Protein AF-A0A402D2M4-F1 (afdb_monomer_lite)

Secondary structure (DSSP, 8-state):
---------S---EETT---TT-BPTT-EEEEPTTEEEEEEETTEEEEEE-SEEEESSTTT-HHHHHHHTPPTTPPPSS---EEEEEEETT------------EEEETTEEEEEETTTEEEEES-HHHHHHHHHHHHHHHHHHHHHHHHHH-SS--HHHHHHHHHHHHHHHHHHSSSS--GGG-SS-HHHHHHHHHHHHHHHHHHHHHTT--EEEEEPPP------PPPTTT--SSS-EEEEEEEEEEE-SS-EEEEEEEEEEEHHHHHHHHHHHHHHHHHHSSSSHHHHHHHHHHHHHHHHHHHHHHHSPPBPPPP----TT-PPPPPP-

Organism: NCBI:txid2219043

pLDDT: mean 70.96, std 23.2, range [27.59, 98.44]

Radius of gyration: 26.22 Å; chains: 1; bounding box: 72×63×73 Å

Structure (mmCIF, N/CA/C/O backbone):
data_AF-A0A402D2M4-F1
#
_entry.id   AF-A0A402D2M4-F1
#
loop_
_atom_site.group_PDB
_atom_site.id
_atom_site.type_symbol
_atom_site.label_atom_id
_atom_site.label_alt_id
_atom_site.label_comp_id
_atom_site.label_asym_id
_atom_site.label_entity_id
_atom_site.label_seq_id
_atom_site.pdbx_PDB_ins_code
_atom_site.Cartn_x
_atom_site.Cartn_y
_atom_site.Cartn_z
_atom_site.occupancy
_atom_site.B_iso_or_equiv
_atom_site.auth_seq_id
_atom_site.auth_comp_id
_atom_site.auth_asym_id
_atom_site.auth_atom_id
_atom_site.pdbx_PDB_model_num
ATOM 1 N N . MET A 1 1 ? 39.066 0.167 19.615 1.00 36.62 1 MET A N 1
ATOM 2 C CA . MET A 1 1 ? 37.610 0.417 19.659 1.00 36.62 1 MET A CA 1
ATOM 3 C C . MET A 1 1 ? 37.021 -0.067 18.344 1.00 36.62 1 MET A C 1
ATOM 5 O O . MET A 1 1 ? 37.101 0.646 17.355 1.00 36.62 1 MET A O 1
ATOM 9 N N . LEU A 1 2 ? 36.561 -1.318 18.304 1.00 27.59 2 LEU A N 1
ATOM 10 C CA . LEU A 1 2 ? 35.904 -1.920 17.140 1.00 27.59 2 LEU A CA 1
ATOM 11 C C . LEU A 1 2 ? 34.394 -1.887 17.391 1.00 27.59 2 LEU A C 1
ATOM 13 O O . LEU A 1 2 ? 33.952 -2.234 18.482 1.00 27.59 2 LEU A O 1
ATOM 17 N N . GLN A 1 3 ? 33.644 -1.391 16.409 1.00 28.95 3 GLN A N 1
ATOM 18 C CA . GLN A 1 3 ? 32.194 -1.214 16.463 1.00 28.95 3 GLN A CA 1
ATOM 19 C C . GLN A 1 3 ? 31.467 -2.566 16.479 1.00 28.95 3 GLN A C 1
ATOM 21 O O . GLN A 1 3 ? 31.689 -3.406 15.608 1.00 28.95 3 GLN A O 1
ATOM 26 N N . GLU A 1 4 ? 30.560 -2.738 17.443 1.00 29.12 4 GLU A N 1
ATOM 27 C CA . GLU A 1 4 ? 29.535 -3.782 17.442 1.00 29.12 4 GLU A CA 1
ATOM 28 C C . GLU A 1 4 ? 28.526 -3.518 16.317 1.00 29.12 4 GLU A C 1
ATOM 30 O O . GLU A 1 4 ? 27.750 -2.562 16.352 1.00 29.12 4 GLU A O 1
ATOM 35 N N . ASN A 1 5 ? 28.529 -4.391 15.309 1.00 33.53 5 ASN A N 1
ATOM 36 C CA . ASN A 1 5 ? 27.438 -4.503 14.348 1.00 33.53 5 ASN A CA 1
ATOM 37 C C . ASN A 1 5 ? 26.238 -5.148 15.049 1.00 33.53 5 ASN A C 1
ATOM 39 O O . ASN A 1 5 ? 26.254 -6.335 15.374 1.00 33.53 5 ASN A O 1
ATOM 43 N N . THR A 1 6 ? 25.185 -4.366 15.264 1.00 32.66 6 THR A N 1
ATOM 44 C CA . THR A 1 6 ? 23.889 -4.858 15.732 1.00 32.66 6 THR A CA 1
ATOM 45 C C . THR A 1 6 ? 23.238 -5.702 14.633 1.00 32.66 6 THR A C 1
ATOM 47 O O . THR A 1 6 ? 22.886 -5.211 13.561 1.00 32.66 6 THR A O 1
ATOM 50 N N . ALA A 1 7 ? 23.117 -7.006 1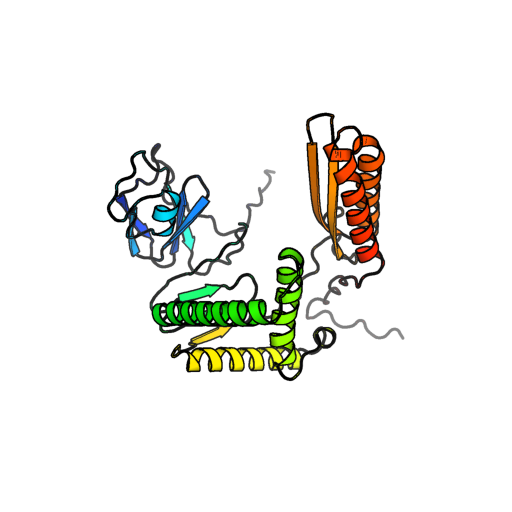4.888 1.00 32.31 7 ALA A N 1
ATOM 51 C CA . ALA A 1 7 ? 22.443 -7.959 14.013 1.00 32.31 7 ALA A CA 1
ATOM 52 C C . ALA A 1 7 ? 20.913 -7.731 13.993 1.00 32.31 7 ALA A C 1
ATOM 54 O O . ALA A 1 7 ? 20.343 -7.319 15.006 1.00 32.31 7 ALA A O 1
ATOM 55 N N . PRO A 1 8 ? 20.213 -8.032 12.881 1.00 37.00 8 PRO A N 1
ATOM 56 C CA . PRO A 1 8 ? 18.754 -8.022 12.849 1.00 37.00 8 PRO A CA 1
ATOM 57 C C . PRO A 1 8 ? 18.187 -9.177 13.691 1.00 37.00 8 PRO A C 1
ATOM 59 O O . PRO A 1 8 ? 18.403 -10.350 13.394 1.00 37.00 8 PRO A O 1
ATOM 62 N N . THR A 1 9 ? 17.436 -8.841 14.739 1.00 33.78 9 THR A N 1
ATOM 63 C CA . THR A 1 9 ? 16.738 -9.768 15.641 1.00 33.78 9 THR A CA 1
ATOM 64 C C . THR A 1 9 ? 15.445 -10.298 15.012 1.00 33.78 9 THR A C 1
ATOM 66 O O . THR A 1 9 ? 14.336 -9.903 15.359 1.00 33.78 9 THR A O 1
ATOM 69 N N . GLY A 1 10 ? 15.585 -11.221 14.064 1.00 40.31 10 GLY A N 1
ATOM 70 C CA . GLY A 1 10 ? 14.536 -12.164 13.669 1.00 40.31 10 GLY A CA 1
ATOM 71 C C . GLY A 1 10 ? 15.120 -13.577 13.679 1.00 40.31 10 GLY A C 1
ATOM 72 O O . GLY A 1 10 ? 16.317 -13.711 13.413 1.00 40.31 10 GLY A O 1
ATOM 73 N N . PRO A 1 11 ? 14.348 -14.632 14.011 1.00 41.34 11 PRO A N 1
ATOM 74 C CA . PRO A 1 11 ? 14.877 -15.989 13.978 1.00 41.34 11 PRO A CA 1
ATOM 75 C C . PRO A 1 11 ? 15.410 -16.268 12.563 1.00 41.34 11 PRO A C 1
ATOM 77 O O . PRO A 1 11 ? 14.686 -16.033 11.589 1.00 41.34 11 PRO A O 1
ATOM 80 N N . PRO A 1 12 ? 16.678 -16.690 12.421 1.00 46.78 12 PRO A N 1
ATOM 81 C CA . PRO A 1 12 ? 17.282 -16.881 11.114 1.00 46.78 12 PRO A CA 1
ATOM 82 C C . PRO A 1 12 ? 16.497 -17.958 10.367 1.00 46.78 12 PRO A C 1
ATOM 84 O O . PRO A 1 12 ? 16.292 -19.055 10.884 1.00 46.78 12 PRO A O 1
ATOM 87 N N . LEU A 1 13 ? 16.058 -17.652 9.144 1.00 48.78 13 LEU A N 1
ATOM 88 C CA . LEU A 1 13 ? 15.632 -18.681 8.200 1.00 48.78 13 LEU A CA 1
ATOM 89 C C . LEU A 1 13 ? 16.831 -19.603 7.979 1.00 48.78 13 LEU A C 1
ATOM 91 O O . LEU A 1 13 ? 17.792 -19.230 7.300 1.00 48.78 13 LEU A O 1
ATOM 95 N N . ILE A 1 14 ? 16.799 -20.791 8.582 1.00 57.38 14 ILE A N 1
ATOM 96 C CA . ILE A 1 14 ? 17.855 -21.776 8.384 1.00 57.38 14 ILE A CA 1
ATOM 97 C C . ILE A 1 14 ? 17.591 -22.414 7.026 1.00 57.38 14 ILE A C 1
ATOM 99 O O . ILE A 1 14 ? 16.622 -23.148 6.820 1.00 57.38 14 ILE A O 1
ATOM 103 N N . THR A 1 15 ? 18.442 -22.076 6.063 1.00 54.78 15 THR A N 1
ATOM 104 C CA . THR A 1 15 ? 18.409 -22.703 4.744 1.00 54.78 15 THR A CA 1
ATOM 105 C C . THR A 1 15 ? 19.085 -24.063 4.883 1.00 54.78 15 THR A C 1
ATOM 107 O O . THR A 1 15 ? 20.307 -24.128 4.979 1.00 54.78 15 THR A O 1
ATOM 110 N N . LEU A 1 16 ? 18.303 -25.146 4.928 1.00 54.84 16 LEU A N 1
ATOM 111 C CA . LEU A 1 16 ? 18.848 -26.507 5.063 1.00 54.84 16 LEU A CA 1
ATOM 112 C C . LEU A 1 16 ? 19.710 -26.927 3.866 1.00 54.84 16 LEU A C 1
ATOM 114 O O . LEU A 1 16 ? 20.592 -27.764 4.008 1.00 54.84 16 LEU A O 1
ATOM 118 N N . HIS A 1 17 ? 19.467 -26.337 2.696 1.00 50.62 17 HIS A N 1
ATOM 119 C CA . HIS A 1 17 ? 20.212 -26.628 1.478 1.00 50.62 17 HIS A CA 1
ATOM 120 C C . HIS A 1 17 ? 20.794 -25.351 0.875 1.00 50.62 17 HIS A C 1
ATOM 122 O O . HIS A 1 17 ? 20.425 -24.921 -0.216 1.00 50.62 17 HIS A O 1
ATOM 128 N N . ALA A 1 18 ? 21.748 -24.741 1.575 1.00 42.03 18 ALA A N 1
ATOM 129 C CA . ALA A 1 18 ? 22.836 -24.107 0.846 1.00 42.03 18 ALA A CA 1
ATOM 130 C C . ALA A 1 18 ? 23.715 -25.233 0.269 1.00 42.03 18 ALA A C 1
ATOM 132 O O . ALA A 1 18 ? 23.980 -26.213 0.957 1.00 42.03 18 ALA A O 1
ATOM 133 N N . THR A 1 19 ? 24.189 -25.097 -0.971 1.00 38.81 19 THR A N 1
ATOM 134 C CA . THR A 1 19 ? 25.287 -25.897 -1.567 1.00 38.81 19 THR A CA 1
ATOM 135 C C . THR A 1 19 ? 24.991 -27.302 -2.114 1.00 38.81 19 THR A C 1
ATOM 137 O O . THR A 1 19 ? 25.729 -28.252 -1.891 1.00 38.81 19 THR A O 1
ATOM 140 N N . ALA A 1 20 ? 24.037 -27.404 -3.034 1.00 37.16 20 ALA A N 1
ATOM 141 C CA . ALA A 1 20 ? 24.387 -28.029 -4.310 1.00 37.16 20 ALA A CA 1
ATOM 142 C C . ALA A 1 20 ? 24.226 -26.942 -5.369 1.00 37.16 20 ALA A C 1
ATOM 144 O O . ALA A 1 20 ? 23.220 -26.235 -5.352 1.00 37.16 20 ALA A O 1
ATOM 145 N N . ALA A 1 21 ? 25.160 -26.809 -6.312 1.00 45.09 21 ALA A N 1
ATOM 146 C CA . ALA A 1 21 ? 24.996 -25.909 -7.463 1.00 45.09 21 ALA A CA 1
ATOM 147 C C . ALA A 1 21 ? 23.684 -26.169 -8.253 1.00 45.09 21 ALA A C 1
ATOM 149 O O . ALA A 1 21 ? 23.291 -25.361 -9.088 1.00 45.09 21 ALA A O 1
ATOM 150 N N . ASN A 1 22 ? 22.992 -27.274 -7.937 1.00 50.09 22 ASN A N 1
ATOM 151 C CA . ASN A 1 22 ? 21.818 -27.806 -8.613 1.00 50.09 22 ASN A CA 1
ATOM 152 C C . ASN A 1 22 ? 20.516 -27.780 -7.775 1.00 50.09 22 ASN A C 1
ATOM 154 O O . ASN A 1 22 ? 19.506 -28.285 -8.258 1.00 50.09 22 ASN A O 1
ATOM 158 N N . GLY A 1 23 ? 20.511 -27.203 -6.563 1.00 58.88 23 GLY A N 1
ATOM 159 C CA . GLY A 1 23 ? 19.300 -27.057 -5.733 1.00 58.88 23 GLY A CA 1
ATOM 160 C C . GLY A 1 23 ? 18.658 -28.373 -5.256 1.00 58.88 23 GLY A C 1
ATOM 161 O O . GLY A 1 23 ? 19.176 -29.465 -5.488 1.00 58.88 23 GLY A O 1
ATOM 162 N N . PHE A 1 24 ? 17.525 -28.258 -4.557 1.00 74.00 24 PHE A N 1
ATOM 163 C CA . PHE A 1 24 ? 16.672 -29.387 -4.172 1.00 74.00 24 PHE A CA 1
ATOM 164 C C . PHE A 1 24 ? 15.973 -29.929 -5.434 1.00 74.00 24 PHE A C 1
ATOM 166 O O . PHE A 1 24 ? 15.309 -29.177 -6.149 1.00 74.00 24 PHE A O 1
ATOM 173 N N . GLN A 1 25 ? 16.180 -31.207 -5.764 1.00 84.06 25 GLN A N 1
ATOM 174 C CA . GLN A 1 25 ? 15.698 -31.792 -7.022 1.00 84.06 25 GLN A CA 1
ATOM 175 C C . GLN A 1 25 ? 14.284 -32.360 -6.879 1.00 84.06 25 GLN A C 1
ATOM 177 O O . GLN A 1 25 ? 13.959 -33.011 -5.890 1.00 84.06 25 GLN A O 1
ATOM 182 N N . TYR A 1 26 ? 13.451 -32.160 -7.902 1.00 90.06 26 TYR A N 1
ATOM 183 C CA . TYR A 1 26 ? 12.145 -32.813 -7.991 1.00 90.06 26 TYR A CA 1
ATOM 184 C C . TYR A 1 26 ? 12.307 -34.344 -7.957 1.00 90.06 26 TYR A C 1
ATOM 186 O O . TYR A 1 26 ? 13.159 -34.891 -8.656 1.00 90.06 26 TYR A O 1
ATOM 194 N N . GLY A 1 27 ? 11.499 -35.027 -7.147 1.00 90.31 27 GLY A N 1
ATOM 195 C CA . GLY A 1 27 ? 11.604 -36.458 -6.852 1.00 90.31 27 GLY A CA 1
ATOM 196 C C . GLY A 1 27 ? 12.630 -36.838 -5.774 1.00 90.31 27 GLY A C 1
ATOM 197 O O . GLY A 1 27 ? 12.673 -38.003 -5.387 1.00 90.31 27 GLY A O 1
ATOM 198 N N . ALA A 1 28 ? 13.438 -35.903 -5.258 1.00 88.06 28 ALA A N 1
ATOM 199 C CA . ALA A 1 28 ? 14.363 -36.207 -4.168 1.00 88.06 28 ALA A CA 1
ATOM 200 C C . ALA A 1 28 ? 13.622 -36.321 -2.821 1.00 88.06 28 ALA A C 1
ATOM 202 O O . ALA A 1 28 ? 12.708 -35.529 -2.557 1.00 88.06 28 ALA A O 1
ATOM 203 N N . PRO A 1 29 ? 14.004 -37.273 -1.951 1.00 92.69 29 PRO A N 1
ATOM 204 C CA . PRO A 1 29 ? 13.504 -37.311 -0.586 1.00 92.69 29 PRO A CA 1
ATOM 205 C C . PRO A 1 29 ? 14.088 -36.154 0.236 1.00 92.69 29 PRO A C 1
ATOM 207 O O . PRO A 1 29 ? 15.237 -35.754 0.043 1.00 92.69 29 PRO A O 1
ATOM 210 N N . PHE A 1 30 ? 13.307 -35.635 1.178 1.00 92.12 30 PHE A N 1
ATOM 211 C CA . PHE A 1 30 ? 13.749 -34.655 2.164 1.00 92.12 30 PHE A CA 1
ATOM 212 C C . PHE A 1 30 ? 13.026 -34.836 3.492 1.00 92.12 30 PHE A C 1
ATOM 214 O O . PHE A 1 30 ? 11.910 -35.350 3.553 1.00 92.12 30 PHE A O 1
ATOM 221 N N . SER A 1 31 ? 13.662 -34.359 4.557 1.00 90.88 31 SER A N 1
ATOM 222 C CA . SER A 1 31 ? 13.136 -34.446 5.912 1.00 90.88 31 SER A CA 1
ATOM 223 C C . SER A 1 31 ? 12.961 -33.068 6.530 1.00 90.88 31 SER A C 1
ATOM 225 O O . SER A 1 31 ? 13.877 -32.245 6.487 1.00 90.88 31 SER A O 1
ATOM 227 N N . VAL A 1 32 ? 11.821 -32.850 7.173 1.00 89.75 32 VAL A N 1
ATOM 228 C CA . VAL A 1 32 ? 11.573 -31.698 8.040 1.00 89.75 32 VAL A CA 1
ATOM 229 C C . VAL A 1 32 ? 11.663 -32.178 9.494 1.00 89.75 32 VAL A C 1
ATOM 231 O O . VAL A 1 32 ? 10.892 -33.063 9.872 1.00 89.75 32 VAL A O 1
ATOM 234 N N . PRO A 1 33 ? 12.591 -31.647 10.310 1.00 85.94 33 PRO A N 1
ATOM 235 C CA . PRO A 1 33 ? 12.734 -32.053 11.707 1.00 85.94 33 PRO A CA 1
ATOM 236 C C . PRO A 1 33 ? 11.506 -31.699 12.558 1.00 85.94 33 PRO A C 1
ATOM 238 O O . PRO A 1 33 ? 10.761 -30.769 12.242 1.00 85.94 33 PRO A O 1
ATOM 241 N N . GLU A 1 34 ? 11.321 -32.401 13.678 1.00 86.94 34 GLU A N 1
ATOM 242 C CA . GLU A 1 34 ? 10.304 -32.045 14.674 1.00 86.94 34 GLU A CA 1
ATOM 243 C C . GLU A 1 34 ? 10.519 -30.627 15.213 1.00 86.94 34 GLU A C 1
ATOM 245 O O . GLU A 1 34 ? 11.647 -30.187 15.429 1.00 86.94 34 GLU A O 1
ATOM 250 N N . GLY A 1 35 ? 9.421 -29.892 15.404 1.00 81.75 35 GLY A N 1
ATOM 251 C CA . GLY A 1 35 ? 9.473 -28.484 15.800 1.00 81.75 35 GLY A CA 1
ATOM 252 C C . GLY A 1 35 ? 9.802 -27.515 14.659 1.00 81.75 35 GLY A C 1
ATOM 253 O O . GLY A 1 35 ? 10.018 -26.336 14.931 1.00 81.75 35 GLY A O 1
ATOM 254 N N . TRP A 1 36 ? 9.808 -27.964 13.398 1.00 84.62 36 TRP A N 1
ATOM 255 C CA . TRP A 1 36 ? 10.021 -27.116 12.221 1.00 84.62 36 TRP A CA 1
ATOM 256 C C . TRP A 1 36 ? 8.906 -27.260 11.175 1.00 84.62 36 TRP A C 1
ATOM 258 O O . TRP A 1 36 ? 8.203 -28.266 11.101 1.00 84.62 36 TRP A O 1
ATOM 268 N N . VAL A 1 37 ? 8.767 -26.227 10.345 1.00 86.38 37 VAL A N 1
ATOM 269 C CA . VAL A 1 37 ? 7.949 -26.184 9.129 1.00 86.38 37 VAL A CA 1
ATOM 270 C C . VAL A 1 37 ? 8.883 -25.997 7.942 1.00 86.38 37 VAL A C 1
ATOM 272 O O . VAL A 1 37 ? 9.692 -25.067 7.925 1.00 86.38 37 VAL A O 1
ATOM 275 N N . GLY A 1 38 ? 8.769 -26.869 6.945 1.00 89.06 38 GLY A N 1
ATOM 276 C CA . GLY A 1 38 ? 9.461 -26.742 5.671 1.00 89.06 38 GLY A CA 1
ATOM 277 C C . GLY A 1 38 ? 8.659 -25.882 4.700 1.00 89.06 38 GLY A C 1
ATOM 278 O O . GLY A 1 38 ? 7.533 -26.229 4.355 1.00 89.06 38 GLY A O 1
ATOM 279 N N . LEU A 1 39 ? 9.232 -24.773 4.242 1.00 89.38 39 LEU A N 1
ATOM 280 C CA . LEU A 1 39 ? 8.688 -23.917 3.192 1.00 89.38 39 LEU A CA 1
ATOM 281 C C . LEU A 1 39 ? 9.415 -24.190 1.879 1.00 89.38 39 LEU A C 1
ATOM 283 O O . LEU A 1 39 ? 10.632 -24.022 1.788 1.00 89.38 39 LEU A O 1
ATOM 287 N N . ILE A 1 40 ? 8.659 -24.551 0.850 1.00 90.50 40 ILE A N 1
ATOM 288 C CA . ILE A 1 40 ? 9.196 -24.906 -0.460 1.00 90.50 40 ILE A CA 1
ATOM 289 C C . ILE A 1 40 ? 8.948 -23.753 -1.419 1.00 90.50 40 ILE A C 1
ATOM 291 O O . ILE A 1 40 ? 7.814 -23.284 -1.579 1.00 90.50 40 ILE A O 1
ATOM 295 N N . THR A 1 41 ? 10.005 -23.293 -2.083 1.00 88.88 41 THR A N 1
ATOM 296 C CA . THR A 1 41 ? 9.915 -22.240 -3.093 1.00 88.88 41 THR A CA 1
ATOM 297 C C . THR A 1 41 ? 10.331 -22.750 -4.463 1.00 88.88 41 THR A C 1
ATOM 299 O O . THR A 1 41 ? 11.237 -23.569 -4.606 1.00 88.88 41 THR A O 1
ATOM 302 N N . LEU A 1 42 ? 9.662 -22.230 -5.489 1.00 90.00 42 LEU A N 1
ATOM 303 C CA . LEU A 1 42 ? 10.015 -22.407 -6.892 1.00 90.00 42 LEU A CA 1
ATOM 304 C C . LEU A 1 42 ? 10.293 -21.019 -7.461 1.00 90.00 42 LEU A C 1
ATOM 306 O O . LEU A 1 42 ? 9.406 -20.166 -7.453 1.00 90.00 42 LEU A O 1
ATOM 310 N N . LYS A 1 43 ? 11.514 -20.787 -7.961 1.00 87.06 43 LYS A N 1
ATOM 311 C CA . LYS A 1 43 ? 11.948 -19.469 -8.473 1.00 87.06 43 LYS A CA 1
ATOM 312 C C . LYS A 1 43 ? 11.750 -18.334 -7.452 1.00 87.06 43 LYS A C 1
ATOM 314 O O . LYS A 1 43 ? 11.268 -17.262 -7.804 1.00 87.06 43 LYS A O 1
ATOM 319 N N . ASN A 1 44 ? 12.122 -18.578 -6.194 1.00 79.75 44 ASN A N 1
ATOM 320 C CA . ASN A 1 44 ? 11.984 -17.639 -5.067 1.00 79.75 44 ASN A CA 1
ATOM 321 C C . ASN A 1 44 ? 10.541 -17.272 -4.685 1.00 79.75 44 ASN A C 1
ATOM 323 O O . ASN A 1 44 ? 10.334 -16.360 -3.890 1.00 79.75 44 ASN A O 1
ATOM 327 N N . GLU A 1 45 ? 9.540 -17.983 -5.200 1.00 81.88 45 GLU A N 1
ATOM 328 C CA . GLU A 1 45 ? 8.149 -17.806 -4.797 1.00 81.88 45 GLU A CA 1
ATOM 329 C C . GLU A 1 45 ? 7.680 -19.029 -4.004 1.00 81.88 45 GLU A C 1
ATOM 331 O O . GLU A 1 45 ? 7.860 -20.162 -4.456 1.00 81.88 45 GLU A O 1
ATOM 336 N N . ALA A 1 46 ? 7.058 -18.802 -2.844 1.00 85.94 46 ALA A N 1
ATOM 337 C CA . ALA A 1 46 ? 6.475 -19.862 -2.025 1.00 85.94 46 ALA A CA 1
ATOM 338 C C . ALA A 1 46 ? 5.447 -20.682 -2.820 1.00 85.94 46 ALA A C 1
ATOM 340 O O . ALA A 1 46 ? 4.669 -20.139 -3.610 1.00 85.94 46 ALA A O 1
ATOM 341 N N . THR A 1 47 ? 5.488 -21.997 -2.627 1.00 90.88 47 THR A N 1
ATOM 342 C CA . THR A 1 47 ? 4.585 -22.956 -3.272 1.00 90.88 47 THR A CA 1
ATOM 343 C C . THR A 1 47 ? 3.844 -23.763 -2.224 1.00 90.88 47 THR A C 1
ATOM 345 O O . THR A 1 47 ? 2.644 -23.571 -2.070 1.00 90.88 47 THR A O 1
ATOM 348 N N . ASP A 1 48 ? 4.559 -24.574 -1.449 1.00 92.81 48 ASP A N 1
ATOM 349 C CA . ASP A 1 48 ? 3.977 -25.451 -0.434 1.00 92.81 48 ASP A CA 1
ATOM 350 C C . ASP A 1 48 ? 4.638 -25.250 0.935 1.00 92.81 48 ASP A C 1
ATOM 352 O O . ASP A 1 48 ? 5.790 -24.814 1.039 1.00 92.81 48 ASP A O 1
ATOM 356 N N . CYS A 1 49 ? 3.896 -25.618 1.980 1.00 91.94 49 CYS A N 1
ATOM 357 C CA . CYS A 1 49 ? 4.376 -25.731 3.353 1.00 91.94 49 CYS A CA 1
ATOM 358 C C . CYS A 1 49 ? 4.119 -27.154 3.848 1.00 91.94 49 CYS A C 1
ATOM 360 O O . CYS A 1 49 ? 3.001 -27.655 3.729 1.00 91.94 49 CYS A O 1
ATOM 362 N N . VAL A 1 50 ? 5.127 -27.780 4.446 1.00 91.50 50 VAL A N 1
ATOM 363 C CA . VAL A 1 50 ? 5.034 -29.125 5.023 1.00 91.50 50 VAL A CA 1
ATOM 364 C C . VAL A 1 50 ? 5.469 -29.110 6.489 1.00 91.50 50 VAL A C 1
ATOM 366 O O . VAL A 1 50 ? 6.376 -28.370 6.873 1.00 91.50 50 VAL A O 1
ATOM 369 N N . GLY A 1 51 ? 4.790 -29.893 7.329 1.00 89.00 51 GLY A N 1
ATOM 370 C CA . GLY A 1 51 ? 5.158 -30.061 8.738 1.00 89.00 51 GLY A CA 1
ATOM 371 C C . GLY A 1 51 ? 6.359 -30.992 8.908 1.00 89.00 51 GLY A C 1
ATOM 372 O O . GLY A 1 51 ? 6.930 -31.450 7.921 1.00 89.00 51 GLY A O 1
ATOM 373 N N . ALA A 1 52 ? 6.714 -31.320 10.149 1.00 89.38 52 ALA A N 1
ATOM 374 C CA . ALA A 1 52 ? 7.728 -32.333 10.439 1.00 89.38 52 ALA A CA 1
ATOM 375 C C . ALA A 1 52 ? 7.394 -33.682 9.769 1.00 89.38 52 ALA A C 1
ATOM 377 O O . ALA A 1 52 ? 6.228 -34.077 9.719 1.00 89.38 52 ALA A O 1
ATOM 378 N N . GLY A 1 53 ? 8.398 -34.373 9.231 1.00 91.31 53 GLY A N 1
ATOM 379 C CA . GLY A 1 53 ? 8.216 -35.651 8.538 1.00 91.31 53 GLY A CA 1
ATOM 380 C C . GLY A 1 53 ? 9.211 -35.898 7.404 1.00 91.31 53 GLY A C 1
ATOM 381 O O . GLY A 1 53 ? 10.101 -35.090 7.147 1.00 91.31 53 GLY A O 1
ATOM 382 N N . GLN A 1 54 ? 9.049 -37.038 6.732 1.00 93.69 54 GLN A N 1
ATOM 383 C CA . GLN A 1 54 ? 9.792 -37.421 5.529 1.00 93.69 54 GLN A CA 1
ATOM 384 C C . GLN A 1 54 ? 8.881 -37.259 4.315 1.00 93.69 54 GLN A C 1
ATOM 386 O O . GLN A 1 54 ? 7.747 -37.735 4.322 1.00 93.69 54 GLN A O 1
ATOM 391 N N . TYR A 1 55 ? 9.380 -36.605 3.275 1.00 94.25 55 TYR A N 1
ATOM 392 C CA . TYR A 1 55 ? 8.613 -36.250 2.088 1.00 94.25 55 TYR A CA 1
ATOM 393 C C . TYR A 1 55 ? 9.432 -36.515 0.830 1.00 94.25 55 TYR A C 1
ATOM 395 O O . TYR A 1 55 ? 10.660 -36.577 0.871 1.00 94.25 55 TYR A O 1
ATOM 403 N N . VAL A 1 56 ? 8.749 -36.624 -0.306 1.00 94.00 56 VAL A N 1
ATOM 404 C CA . VAL A 1 56 ? 9.370 -36.663 -1.632 1.00 94.00 56 VAL A CA 1
ATOM 405 C C . VAL A 1 56 ? 8.948 -35.411 -2.390 1.00 94.00 56 VAL A C 1
ATOM 407 O O . VAL A 1 56 ? 7.799 -34.982 -2.310 1.00 94.00 56 VAL A O 1
ATOM 410 N N . ALA A 1 57 ? 9.886 -34.793 -3.103 1.00 92.81 57 ALA A N 1
ATOM 411 C CA . ALA A 1 57 ? 9.672 -33.567 -3.867 1.00 92.81 57 ALA A CA 1
ATOM 412 C C . ALA A 1 57 ? 8.831 -33.789 -5.140 1.00 92.81 57 ALA A C 1
ATOM 414 O O . ALA A 1 57 ? 9.301 -33.499 -6.239 1.00 92.81 57 ALA A O 1
ATOM 415 N N . ASP A 1 58 ? 7.633 -34.356 -5.033 1.00 94.56 58 ASP A N 1
ATOM 416 C CA . ASP A 1 58 ? 6.805 -34.742 -6.176 1.00 94.56 58 ASP A CA 1
ATOM 417 C C . ASP A 1 58 ? 5.436 -34.044 -6.202 1.00 94.56 58 ASP A C 1
ATOM 419 O O . ASP A 1 58 ? 5.034 -33.336 -5.280 1.00 94.56 58 ASP A O 1
ATOM 423 N N . ALA A 1 59 ? 4.711 -34.224 -7.306 1.00 91.50 59 ALA A N 1
ATOM 424 C CA . ALA A 1 59 ? 3.415 -33.590 -7.531 1.00 91.50 59 ALA A CA 1
ATOM 425 C C . ALA A 1 59 ? 2.293 -34.170 -6.657 1.00 91.50 59 ALA A C 1
ATOM 427 O O . ALA A 1 59 ? 1.247 -33.537 -6.528 1.00 91.50 59 ALA A O 1
ATOM 428 N N . ALA A 1 60 ? 2.481 -35.369 -6.098 1.00 90.75 60 ALA A N 1
ATOM 429 C CA . ALA A 1 60 ? 1.499 -35.991 -5.216 1.00 90.75 60 ALA A CA 1
ATOM 430 C C . ALA A 1 60 ? 1.594 -35.409 -3.799 1.00 90.75 60 ALA A C 1
ATOM 432 O O . ALA A 1 60 ? 0.576 -35.154 -3.161 1.00 90.75 60 ALA A O 1
ATOM 433 N N . THR A 1 61 ? 2.819 -35.160 -3.344 1.00 91.31 61 THR A N 1
ATOM 434 C CA . THR A 1 61 ? 3.132 -34.645 -2.011 1.00 91.31 61 THR A CA 1
ATOM 435 C C . THR A 1 61 ? 3.010 -33.121 -1.952 1.00 91.31 61 THR A C 1
ATOM 437 O O . THR A 1 61 ? 2.618 -32.577 -0.923 1.00 91.31 61 THR A O 1
ATOM 440 N N . LEU A 1 62 ? 3.318 -32.429 -3.057 1.00 94.00 62 LEU A N 1
ATOM 441 C CA . LEU A 1 62 ? 3.393 -30.965 -3.148 1.00 94.00 62 LEU A CA 1
ATOM 442 C C . LEU A 1 62 ? 2.412 -30.423 -4.212 1.00 94.00 62 LEU A C 1
ATOM 444 O O . LEU A 1 62 ? 2.799 -30.165 -5.360 1.00 94.00 62 LEU A O 1
ATOM 448 N N . PRO A 1 63 ? 1.116 -30.279 -3.878 1.00 89.81 63 PRO A N 1
ATOM 449 C CA . PRO A 1 63 ? 0.080 -29.960 -4.858 1.00 89.81 63 PRO A CA 1
ATOM 450 C C . PRO A 1 63 ? 0.192 -28.541 -5.433 1.00 89.81 63 PRO A C 1
ATOM 452 O O . PRO A 1 63 ? -0.129 -28.336 -6.608 1.00 89.81 63 PRO A O 1
ATOM 455 N N . GLN A 1 64 ? 0.655 -27.550 -4.661 1.00 91.12 64 GLN A N 1
ATOM 456 C CA . GLN A 1 64 ? 0.799 -26.182 -5.178 1.00 91.12 64 GLN A CA 1
ATOM 457 C C . GLN A 1 64 ? 1.994 -26.071 -6.124 1.00 91.12 64 GLN A C 1
ATOM 459 O O . GLN A 1 64 ? 1.923 -25.389 -7.153 1.00 91.12 64 GLN A O 1
ATOM 464 N N . LEU A 1 65 ? 3.071 -26.798 -5.834 1.00 91.50 65 LEU A N 1
ATOM 465 C CA . LEU A 1 65 ? 4.201 -26.964 -6.728 1.00 91.50 65 LEU A CA 1
ATOM 466 C C . LEU A 1 65 ? 3.752 -27.611 -8.041 1.00 91.50 65 LEU A C 1
ATOM 468 O O . LEU A 1 65 ? 4.104 -27.104 -9.108 1.00 91.50 65 LEU A O 1
ATOM 472 N N . ALA A 1 66 ? 2.937 -28.670 -7.981 1.00 91.62 66 ALA A N 1
ATOM 473 C CA . ALA A 1 66 ? 2.384 -29.328 -9.165 1.00 91.62 66 ALA A CA 1
ATOM 474 C C . ALA A 1 66 ? 1.566 -28.358 -10.029 1.00 91.62 66 ALA A C 1
ATOM 476 O O . ALA A 1 66 ? 1.791 -28.261 -11.238 1.00 91.62 66 ALA A O 1
ATOM 477 N N . LEU A 1 67 ? 0.673 -27.580 -9.409 1.00 90.50 67 LEU A N 1
ATOM 478 C CA . LEU A 1 67 ? -0.148 -26.584 -10.098 1.00 90.50 67 LEU A CA 1
ATOM 479 C C . LEU A 1 67 ? 0.717 -25.526 -10.796 1.00 90.50 67 LEU A C 1
ATOM 481 O O . LEU A 1 67 ? 0.508 -25.208 -11.970 1.00 90.50 67 LEU A O 1
ATOM 485 N N . LYS A 1 68 ? 1.723 -25.003 -10.091 1.00 91.25 68 LYS A N 1
ATOM 486 C CA . LYS A 1 68 ? 2.592 -23.933 -10.591 1.00 91.25 68 LYS A CA 1
ATOM 487 C C . LYS A 1 68 ? 3.554 -24.407 -11.676 1.00 91.25 68 LYS A C 1
ATOM 489 O O . LYS A 1 68 ? 3.795 -23.686 -12.646 1.00 91.25 68 LYS A O 1
ATOM 494 N N . ALA A 1 69 ? 4.073 -25.623 -11.538 1.00 92.00 69 ALA A N 1
ATOM 495 C CA . ALA A 1 69 ? 4.910 -26.275 -12.538 1.00 92.00 69 ALA A CA 1
ATOM 496 C C . ALA A 1 69 ? 4.098 -26.892 -13.694 1.00 92.00 69 ALA A C 1
ATOM 498 O O . ALA A 1 69 ? 4.693 -27.303 -14.689 1.00 92.00 69 ALA A O 1
ATOM 499 N N . ARG A 1 70 ? 2.758 -26.908 -13.593 1.00 95.50 70 ARG A N 1
ATOM 500 C CA . ARG A 1 70 ? 1.822 -27.536 -14.542 1.00 95.50 70 ARG A CA 1
ATOM 501 C C . ARG A 1 70 ? 2.104 -29.028 -14.753 1.00 95.50 70 ARG A C 1
ATOM 503 O O . ARG A 1 70 ? 2.089 -29.502 -15.886 1.00 95.50 70 ARG A O 1
ATOM 510 N N . LEU A 1 71 ? 2.369 -29.746 -13.665 1.00 93.19 71 LEU A N 1
ATOM 511 C CA . LEU A 1 71 ? 2.629 -31.185 -13.663 1.00 93.19 71 LEU A CA 1
ATOM 512 C C . LEU A 1 71 ? 1.363 -31.954 -13.295 1.00 93.19 71 LEU A C 1
ATOM 514 O O . LEU A 1 71 ? 0.634 -31.560 -12.383 1.00 93.19 71 LEU A O 1
ATOM 518 N N . LYS A 1 72 ? 1.110 -33.071 -13.979 1.00 90.44 72 LYS A N 1
ATOM 519 C CA . LYS A 1 72 ? 0.111 -34.047 -13.528 1.00 90.44 72 LYS A CA 1
ATOM 520 C C . LYS A 1 72 ? 0.687 -34.916 -12.397 1.00 90.44 72 LYS A C 1
ATOM 522 O O . LYS A 1 72 ? 1.905 -35.077 -12.317 1.00 90.44 72 LYS A O 1
ATOM 527 N N . PRO A 1 73 ? -0.156 -35.514 -11.537 1.00 87.62 73 PRO A N 1
ATOM 528 C CA . PRO A 1 73 ? 0.307 -36.503 -10.565 1.00 87.62 73 PRO A CA 1
ATOM 529 C C . PRO A 1 73 ? 1.104 -37.623 -11.255 1.00 87.62 73 PRO A C 1
ATOM 531 O O . PRO A 1 73 ? 0.623 -38.215 -12.220 1.00 87.62 73 PRO A O 1
ATOM 534 N N . GLY A 1 74 ? 2.329 -37.878 -10.786 1.00 87.00 74 GLY A N 1
ATOM 535 C CA . GLY A 1 74 ? 3.251 -38.869 -11.360 1.00 87.00 74 GLY A CA 1
ATOM 536 C C . GLY A 1 74 ? 4.049 -38.413 -12.593 1.00 87.00 74 GLY A C 1
ATOM 537 O O . GLY A 1 74 ? 4.906 -39.157 -13.064 1.00 87.00 74 GLY A O 1
ATOM 538 N N . GLU A 1 75 ? 3.814 -37.208 -13.120 1.00 92.25 75 GLU A N 1
ATOM 539 C CA . GLU A 1 75 ? 4.567 -36.669 -14.258 1.00 92.25 75 GLU A CA 1
ATOM 540 C C . GLU A 1 75 ? 5.895 -36.051 -13.798 1.00 92.25 75 GLU A C 1
ATOM 542 O O . GLU A 1 75 ? 5.924 -35.188 -12.921 1.00 92.25 75 GLU A O 1
ATOM 547 N N . GLN A 1 76 ? 7.005 -36.456 -14.421 1.00 93.31 76 GLN A N 1
ATOM 548 C CA . GLN A 1 76 ? 8.301 -35.819 -14.188 1.00 93.31 76 GLN A CA 1
ATOM 549 C C . GLN A 1 76 ? 8.426 -34.510 -14.985 1.00 93.31 76 GLN A C 1
ATOM 551 O O . GLN A 1 76 ? 7.999 -34.438 -16.143 1.00 93.31 76 GLN A O 1
ATOM 556 N N . PRO A 1 77 ? 9.040 -33.460 -14.414 1.00 93.38 77 PRO A N 1
ATOM 557 C CA . PRO A 1 77 ? 9.201 -32.196 -15.106 1.00 93.38 77 PRO A CA 1
ATOM 558 C C . PRO A 1 77 ? 10.173 -32.334 -16.279 1.00 93.38 77 PRO A C 1
ATOM 560 O O . PRO A 1 77 ? 11.281 -32.844 -16.150 1.00 93.38 77 PRO A O 1
ATOM 563 N N . ARG A 1 78 ? 9.785 -31.790 -17.439 1.00 92.25 78 ARG A N 1
ATOM 564 C CA . ARG A 1 78 ? 10.616 -31.807 -18.660 1.00 92.25 78 ARG A CA 1
ATOM 565 C C . ARG A 1 78 ? 11.932 -31.035 -18.526 1.00 92.25 78 ARG A C 1
ATOM 567 O O . ARG A 1 78 ? 12.835 -31.215 -19.335 1.00 92.25 78 ARG A O 1
ATOM 574 N N . LYS A 1 79 ? 12.013 -30.113 -17.564 1.00 91.69 79 LYS A N 1
ATOM 575 C CA . LYS A 1 79 ? 13.210 -29.335 -17.228 1.00 91.69 79 LYS A CA 1
ATOM 576 C C . LYS A 1 79 ? 13.434 -29.420 -15.719 1.00 91.69 79 LYS A C 1
ATOM 578 O O . LYS A 1 79 ? 12.442 -29.383 -14.991 1.00 91.69 79 LYS A O 1
ATOM 583 N N . PRO A 1 80 ? 14.689 -29.471 -15.245 1.00 88.88 80 PRO A N 1
ATOM 584 C CA . PRO A 1 80 ? 14.971 -29.454 -13.816 1.00 88.88 80 PRO A CA 1
ATOM 585 C C . PRO A 1 80 ? 14.351 -28.208 -13.170 1.00 88.88 80 PRO A C 1
ATOM 587 O O . PRO A 1 80 ? 14.524 -27.085 -13.653 1.00 88.88 80 PRO A O 1
ATOM 590 N N . LEU A 1 81 ? 13.579 -28.419 -12.103 1.00 90.25 81 LEU A N 1
ATOM 591 C CA . LEU A 1 81 ? 12.981 -27.348 -11.315 1.00 90.25 81 LEU A CA 1
ATOM 592 C C . LEU A 1 81 ? 13.986 -26.904 -10.253 1.00 90.25 81 LEU A C 1
ATOM 594 O O . LEU A 1 81 ? 14.442 -27.719 -9.459 1.00 90.25 81 LEU A O 1
ATOM 598 N N . ALA A 1 82 ? 14.319 -25.615 -10.236 1.00 85.38 82 ALA A N 1
ATOM 599 C CA . ALA A 1 82 ? 15.127 -25.027 -9.174 1.00 85.38 82 ALA A CA 1
ATOM 600 C C . ALA A 1 82 ? 14.239 -24.793 -7.943 1.00 85.38 82 ALA A C 1
ATOM 602 O O . ALA A 1 82 ? 13.550 -23.768 -7.859 1.00 85.38 82 ALA A O 1
ATOM 603 N N . LEU A 1 83 ? 14.214 -25.776 -7.044 1.00 89.31 83 LEU A N 1
ATOM 604 C CA . LEU A 1 83 ? 13.486 -25.708 -5.783 1.00 89.31 83 LEU A CA 1
ATOM 605 C C . LEU A 1 83 ? 14.428 -25.337 -4.636 1.00 89.31 83 LEU A C 1
ATOM 607 O O . LEU A 1 83 ? 15.599 -25.731 -4.625 1.00 89.31 83 LEU A O 1
ATOM 611 N N . SER A 1 84 ? 13.882 -24.641 -3.645 1.00 87.81 84 SER A N 1
ATOM 612 C CA . SER A 1 84 ? 14.560 -24.359 -2.379 1.00 87.81 84 SER A CA 1
ATOM 613 C C . SER A 1 84 ? 13.666 -24.759 -1.210 1.00 87.81 84 SER A C 1
ATOM 615 O O . SER A 1 84 ? 12.462 -24.510 -1.244 1.00 87.81 84 SER A O 1
ATOM 617 N N . LEU A 1 85 ? 14.261 -25.350 -0.173 1.00 88.56 85 LEU A N 1
ATOM 618 C CA . LEU A 1 85 ? 13.599 -25.674 1.091 1.00 88.56 85 LEU A CA 1
ATOM 619 C C . LEU A 1 85 ? 14.157 -24.775 2.198 1.00 88.56 85 LEU A C 1
ATOM 621 O O . LEU A 1 85 ? 15.356 -24.796 2.484 1.00 88.56 85 LEU A O 1
ATOM 625 N N . TYR A 1 86 ? 13.275 -24.018 2.839 1.00 86.00 86 TYR A N 1
ATOM 626 C CA . TYR A 1 86 ? 13.584 -23.216 4.018 1.00 86.00 86 TYR A CA 1
ATOM 627 C C . TYR A 1 86 ? 12.948 -23.856 5.241 1.00 86.00 86 TYR A C 1
ATOM 629 O O . TYR A 1 86 ? 11.788 -24.255 5.183 1.00 86.00 86 TYR A O 1
ATOM 637 N N . LEU A 1 87 ? 13.674 -23.925 6.354 1.00 85.31 87 LEU A N 1
ATOM 638 C CA . LEU A 1 87 ? 13.085 -24.334 7.620 1.00 85.31 87 LEU A CA 1
ATOM 639 C C . LEU A 1 87 ? 12.731 -23.124 8.477 1.00 85.31 87 LEU A C 1
ATOM 641 O O . LEU A 1 87 ? 13.524 -22.193 8.633 1.00 85.31 87 LEU A O 1
ATOM 645 N N . MET A 1 88 ? 11.545 -23.179 9.073 1.00 80.44 88 MET A N 1
ATOM 646 C CA . MET A 1 88 ? 11.057 -22.202 10.042 1.00 80.44 88 MET A CA 1
ATOM 647 C C . MET A 1 88 ? 10.682 -22.911 11.346 1.00 80.44 88 MET A C 1
ATOM 649 O O . MET A 1 88 ? 10.005 -23.936 11.279 1.00 80.44 88 MET A O 1
ATOM 653 N N . PRO A 1 89 ? 11.095 -22.415 12.524 1.00 78.75 89 PRO A N 1
ATOM 654 C CA . PRO A 1 89 ? 10.717 -23.043 13.779 1.00 78.75 89 PRO A CA 1
ATOM 655 C C . PRO A 1 89 ? 9.207 -22.910 14.002 1.00 78.75 89 PRO A C 1
ATOM 657 O O . PRO A 1 89 ? 8.617 -21.843 13.805 1.00 78.75 89 PRO A O 1
ATOM 660 N N . TRP A 1 90 ? 8.580 -24.004 14.417 1.00 65.94 90 TRP A N 1
ATOM 661 C CA . TRP A 1 90 ? 7.170 -24.063 14.776 1.00 65.94 90 TRP A CA 1
ATOM 662 C C . TRP A 1 90 ? 6.904 -23.116 15.955 1.00 65.94 90 TRP A C 1
ATOM 664 O O . TRP A 1 90 ? 7.523 -23.241 17.009 1.00 65.94 90 TRP A O 1
ATOM 674 N N . GLY A 1 91 ? 6.002 -22.146 15.780 1.00 61.22 91 GLY A N 1
ATOM 675 C CA . GLY A 1 91 ? 5.676 -21.150 16.810 1.00 61.22 91 GLY A CA 1
ATOM 676 C C . GLY A 1 91 ? 6.519 -19.868 16.786 1.00 61.22 91 GLY A C 1
ATOM 677 O O . GLY A 1 91 ? 6.297 -18.991 17.620 1.00 61.22 91 GLY A O 1
ATOM 678 N N . ALA A 1 92 ? 7.443 -19.700 15.832 1.00 54.56 92 ALA A N 1
ATOM 679 C CA . ALA A 1 92 ? 8.075 -18.401 15.617 1.00 54.56 92 ALA A CA 1
ATOM 680 C C . ALA A 1 92 ? 7.033 -17.364 15.142 1.00 54.56 92 ALA A C 1
ATOM 682 O O . ALA A 1 92 ? 6.203 -17.687 14.287 1.00 54.56 92 ALA A O 1
ATOM 683 N N . PRO A 1 93 ? 7.059 -16.116 15.655 1.00 44.38 93 PRO A N 1
ATOM 684 C CA . PRO A 1 93 ? 6.131 -15.079 15.225 1.00 44.38 93 PRO A CA 1
ATOM 685 C C . PRO A 1 93 ? 6.308 -14.841 13.723 1.00 44.38 93 PRO A C 1
ATOM 687 O O . PRO A 1 93 ? 7.378 -14.433 13.269 1.00 44.38 93 PRO A O 1
ATO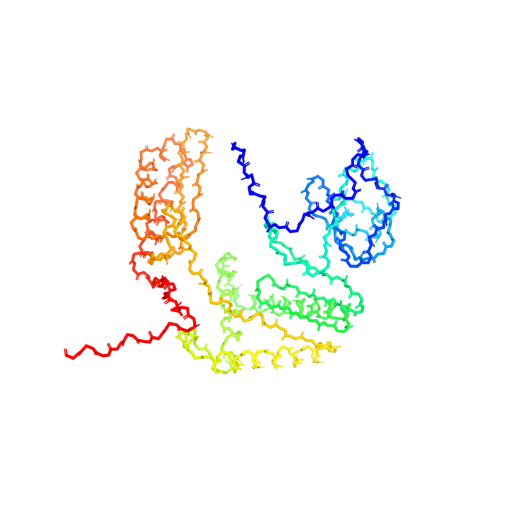M 690 N N . ALA A 1 94 ? 5.258 -15.125 12.949 1.00 46.28 94 ALA A N 1
ATOM 691 C CA . ALA A 1 94 ? 5.231 -15.042 11.492 1.00 46.28 94 ALA A CA 1
ATOM 692 C C . ALA A 1 94 ? 5.226 -13.580 11.010 1.00 46.28 94 ALA A C 1
ATOM 694 O O . ALA A 1 94 ? 4.281 -13.113 10.385 1.00 46.28 94 ALA A O 1
ATOM 695 N N . ASN A 1 95 ? 6.288 -12.835 11.309 1.00 38.69 95 ASN A N 1
ATOM 696 C CA . ASN A 1 95 ? 6.494 -11.472 10.831 1.00 38.69 95 ASN A CA 1
ATOM 697 C C . ASN A 1 95 ? 7.439 -11.467 9.620 1.00 38.69 95 ASN A C 1
ATOM 699 O O . ASN A 1 95 ? 8.358 -10.656 9.519 1.00 38.69 95 ASN A O 1
ATOM 703 N N . ILE A 1 96 ? 7.238 -12.419 8.704 1.00 39.72 96 ILE A N 1
ATOM 704 C CA . ILE A 1 96 ? 7.961 -12.454 7.435 1.00 39.72 96 ILE A CA 1
ATOM 705 C C . ILE A 1 96 ? 7.107 -11.712 6.411 1.00 39.72 96 ILE A C 1
ATOM 707 O O . ILE A 1 96 ? 5.983 -12.106 6.104 1.00 39.72 96 ILE A O 1
ATOM 711 N N . SER A 1 97 ? 7.634 -10.592 5.925 1.00 30.34 97 SER A N 1
ATOM 712 C CA . SER A 1 97 ? 6.925 -9.671 5.040 1.00 30.34 97 SER A CA 1
ATOM 713 C C . SER A 1 97 ? 6.800 -10.261 3.631 1.00 30.34 97 SER A C 1
ATOM 715 O O . SER A 1 97 ? 7.611 -9.979 2.752 1.00 30.34 97 SER A O 1
ATOM 717 N N . TRP A 1 98 ? 5.777 -11.084 3.405 1.00 41.50 98 TRP A N 1
ATOM 718 C CA . TRP A 1 98 ? 5.322 -11.457 2.066 1.00 41.50 98 TRP A CA 1
ATOM 719 C C . TRP A 1 98 ? 3.890 -10.962 1.864 1.00 41.50 98 TRP A C 1
ATOM 721 O O . TRP A 1 98 ? 3.072 -10.962 2.784 1.00 41.50 98 TRP A O 1
ATOM 731 N N . LYS A 1 99 ? 3.577 -10.511 0.646 1.00 29.06 99 LYS A N 1
ATOM 732 C CA . LYS A 1 99 ? 2.196 -10.222 0.241 1.00 29.06 99 LYS A CA 1
ATOM 733 C C . LYS A 1 99 ? 1.370 -11.506 0.343 1.00 29.06 99 LYS A C 1
ATOM 735 O O . LYS A 1 99 ? 1.767 -12.529 -0.202 1.00 29.06 99 LYS A O 1
ATOM 740 N N . ALA A 1 100 ? 0.255 -11.404 1.058 1.00 29.53 100 ALA A N 1
ATOM 741 C CA . ALA A 1 100 ? -0.601 -12.508 1.456 1.00 29.53 100 ALA A CA 1
ATOM 742 C C . ALA A 1 100 ? -1.481 -13.041 0.318 1.00 29.53 100 ALA A C 1
ATOM 744 O O . ALA A 1 100 ? -2.090 -12.255 -0.401 1.00 29.53 100 ALA A O 1
ATOM 745 N N . ASP A 1 101 ? -1.584 -14.368 0.272 1.00 28.14 101 ASP A N 1
ATOM 746 C CA . ASP A 1 101 ? -2.695 -15.178 -0.235 1.00 28.14 101 ASP A CA 1
ATOM 747 C C . ASP A 1 101 ? -2.701 -16.499 0.585 1.00 28.14 101 ASP A C 1
ATOM 749 O O . ASP A 1 101 ? -1.693 -16.813 1.226 1.00 28.14 101 ASP A O 1
ATOM 753 N N . PRO A 1 102 ? -3.843 -17.204 0.711 1.00 27.83 102 PRO A N 1
ATOM 754 C CA . PRO A 1 102 ? -4.211 -17.972 1.908 1.00 27.83 102 PRO A CA 1
ATOM 755 C C . PRO A 1 102 ? -3.308 -19.176 2.199 1.00 27.83 102 PRO A C 1
ATOM 757 O O . PRO A 1 102 ? -3.000 -19.965 1.309 1.00 27.83 102 PRO A O 1
ATOM 760 N N . ILE A 1 103 ? -2.968 -19.367 3.480 1.00 34.50 103 ILE A N 1
ATOM 761 C CA . ILE A 1 103 ? -2.185 -20.509 3.965 1.00 34.50 103 ILE A CA 1
ATOM 762 C C . ILE A 1 103 ? -3.092 -21.386 4.836 1.00 34.50 103 ILE A C 1
ATOM 764 O O . ILE A 1 103 ? -3.546 -20.971 5.902 1.00 34.50 103 ILE A O 1
ATOM 768 N N . ALA A 1 104 ? -3.358 -22.606 4.372 1.00 34.19 104 ALA A N 1
ATOM 769 C CA . ALA A 1 104 ? -3.844 -23.695 5.210 1.00 34.19 104 ALA A CA 1
ATOM 770 C C . ALA A 1 104 ? -2.616 -24.380 5.827 1.00 34.19 104 ALA A C 1
ATOM 772 O O . ALA A 1 104 ? -1.778 -24.898 5.091 1.00 34.19 104 ALA A O 1
ATOM 773 N N . VAL A 1 105 ? -2.482 -24.359 7.156 1.00 38.09 105 VAL A N 1
ATOM 774 C CA . VAL A 1 105 ? -1.374 -25.040 7.846 1.00 38.09 105 VAL A CA 1
ATOM 775 C C . VAL A 1 105 ? -1.905 -26.318 8.486 1.00 38.09 105 VAL A C 1
ATOM 777 O O . VAL A 1 105 ? -2.716 -26.271 9.413 1.00 38.09 105 VAL A O 1
ATOM 780 N N . SER A 1 106 ? -1.457 -27.460 7.965 1.00 31.61 106 SER A N 1
ATOM 781 C CA . SER A 1 106 ? -1.693 -28.786 8.536 1.00 31.61 106 SER A CA 1
ATOM 782 C C . SER A 1 106 ? -0.604 -29.100 9.559 1.00 31.61 106 SER A C 1
ATOM 784 O O . SER A 1 106 ? 0.561 -29.231 9.188 1.00 31.61 106 SER A O 1
ATOM 786 N N . ALA A 1 107 ? -0.985 -29.298 10.818 1.00 32.56 107 ALA A N 1
ATOM 787 C CA . ALA A 1 107 ? -0.191 -30.072 11.764 1.00 32.56 107 ALA A CA 1
ATOM 788 C C . ALA A 1 107 ? -1.128 -30.898 12.636 1.00 32.56 107 ALA A C 1
ATOM 790 O O . ALA A 1 107 ? -1.919 -30.321 13.368 1.00 32.56 107 ALA A O 1
ATOM 791 N N . GLY A 1 108 ? -1.026 -32.227 12.523 1.00 41.03 108 GLY A N 1
ATOM 792 C CA . GLY A 1 108 ? -1.662 -33.217 13.402 1.00 41.03 108 GLY A CA 1
ATOM 793 C C . GLY A 1 108 ? -3.171 -33.049 13.616 1.00 41.03 108 GLY A C 1
ATOM 794 O O . GLY A 1 108 ? -3.585 -32.211 14.401 1.00 41.03 108 GLY A O 1
ATOM 795 N N . ALA A 1 109 ? -3.991 -33.888 12.970 1.00 33.94 109 ALA A N 1
ATOM 796 C CA . ALA A 1 109 ? -5.461 -34.004 13.106 1.00 33.94 109 ALA A CA 1
ATOM 797 C C . ALA A 1 109 ? -6.318 -32.720 12.959 1.00 33.94 109 ALA A C 1
ATOM 799 O O . ALA A 1 109 ? -7.528 -32.819 12.769 1.00 33.94 109 ALA A O 1
ATOM 800 N N . HIS A 1 110 ? -5.729 -31.525 12.972 1.00 34.19 110 HIS A N 1
ATOM 801 C CA . HIS A 1 110 ? -6.415 -30.244 12.980 1.00 34.19 110 HIS A CA 1
ATOM 802 C C . HIS A 1 110 ? -5.750 -29.293 11.983 1.00 34.19 110 HIS A C 1
ATOM 804 O O . HIS A 1 110 ? -4.532 -29.121 11.948 1.00 34.19 110 HIS A O 1
ATOM 810 N N . LEU A 1 111 ? -6.572 -28.664 11.147 1.00 40.56 111 LEU A N 1
ATOM 811 C CA . LEU A 1 111 ? -6.158 -27.610 10.223 1.00 40.56 111 LEU A CA 1
ATOM 812 C C . LEU A 1 111 ? -6.591 -26.270 10.818 1.00 40.56 111 LEU A C 1
ATOM 814 O O . LEU A 1 111 ? -7.740 -26.111 11.235 1.00 40.56 111 LEU A O 1
ATOM 818 N N . THR A 1 112 ? -5.657 -25.319 10.873 1.00 37.97 112 THR A N 1
ATOM 819 C CA . THR A 1 112 ? -5.943 -23.938 11.281 1.00 37.97 112 THR A CA 1
ATOM 820 C C . THR A 1 112 ? -6.004 -23.073 10.028 1.00 37.97 112 THR A C 1
ATOM 822 O O . THR A 1 112 ? -5.044 -23.035 9.254 1.00 37.97 112 THR A O 1
ATOM 825 N N . TYR A 1 113 ? -7.127 -22.387 9.816 1.00 38.44 113 TYR A N 1
ATOM 826 C CA . TYR A 1 113 ? -7.280 -21.427 8.722 1.00 38.44 113 TYR A CA 1
ATOM 827 C C . TYR A 1 113 ? -7.031 -20.014 9.240 1.00 38.44 113 TYR A C 1
ATOM 829 O O . TYR A 1 113 ? -7.706 -19.574 10.169 1.00 38.44 113 TYR A O 1
ATOM 837 N N . GLN A 1 114 ? -6.098 -19.294 8.615 1.00 34.88 114 GLN A N 1
ATOM 838 C CA . GLN A 1 114 ? -5.944 -17.857 8.812 1.00 34.88 114 GLN A CA 1
ATOM 839 C C . GLN A 1 114 ? -6.697 -17.148 7.685 1.00 34.88 114 GLN A C 1
ATOM 841 O O . GLN A 1 114 ? -6.208 -17.019 6.561 1.00 34.88 114 GLN A O 1
ATOM 846 N N . LEU A 1 115 ? -7.929 -16.728 7.971 1.00 30.97 115 LEU A N 1
ATOM 847 C CA . LEU A 1 115 ? -8.679 -15.864 7.064 1.00 30.97 115 LEU A CA 1
ATOM 848 C C . LEU A 1 115 ? -7.950 -14.521 7.010 1.00 30.97 115 LEU A C 1
ATOM 850 O O . LEU A 1 115 ? -7.532 -14.005 8.047 1.00 30.97 115 LEU A O 1
ATOM 854 N N . SER A 1 116 ? -7.748 -13.992 5.803 1.00 31.38 116 SER A N 1
ATOM 855 C CA . SER A 1 116 ? -6.985 -12.772 5.521 1.00 31.38 116 SER A CA 1
ATOM 856 C C . SER A 1 116 ? -7.291 -11.656 6.528 1.00 31.38 116 SER A C 1
ATOM 858 O O . SER A 1 116 ? -8.287 -10.946 6.401 1.00 31.38 116 SER A O 1
ATOM 860 N N . GLY A 1 117 ? -6.411 -11.530 7.523 1.00 35.38 117 GLY A N 1
ATOM 861 C CA . GLY A 1 117 ? -6.524 -10.616 8.650 1.00 35.38 117 GLY A CA 1
ATOM 862 C C . GLY A 1 117 ? -7.665 -10.933 9.628 1.00 35.38 117 GLY A C 1
ATOM 863 O O . GLY A 1 117 ? -8.804 -10.553 9.377 1.00 35.38 117 GLY A O 1
ATOM 864 N N . ARG A 1 118 ? -7.291 -11.390 10.838 1.00 44.81 118 ARG A N 1
ATOM 865 C CA . ARG A 1 118 ? -7.976 -11.146 12.136 1.00 44.81 118 ARG A CA 1
ATOM 866 C C . ARG A 1 118 ? -8.881 -12.240 12.726 1.00 44.81 118 ARG A C 1
ATOM 868 O O . ARG A 1 118 ? -9.566 -11.963 13.705 1.00 44.81 118 ARG A O 1
ATOM 875 N N . SER A 1 119 ? -8.881 -13.469 12.212 1.00 35.47 119 SER A N 1
ATOM 876 C CA . SER A 1 119 ? -9.456 -14.610 12.951 1.00 35.47 119 SER A CA 1
ATOM 877 C C . SER A 1 119 ? -8.804 -15.929 12.547 1.00 35.47 119 SER A C 1
ATOM 879 O O . SER A 1 119 ? -8.445 -16.116 11.379 1.00 35.47 119 SER A O 1
ATOM 881 N N . SER A 1 120 ? -8.644 -16.828 13.521 1.00 40.31 120 SER A N 1
ATOM 882 C CA . SER A 1 120 ? -8.221 -18.207 13.287 1.00 40.31 120 SER A CA 1
ATOM 883 C C . SER A 1 120 ? -9.318 -19.170 13.737 1.00 40.31 120 SER A C 1
ATOM 885 O O . SER A 1 120 ? -9.936 -18.979 14.784 1.00 40.31 120 SER A O 1
ATOM 887 N N . VAL A 1 121 ? -9.600 -20.183 12.916 1.00 38.84 121 VAL A N 1
ATOM 888 C CA . VAL A 1 121 ? -10.590 -21.224 13.229 1.00 38.84 121 VAL A CA 1
ATOM 889 C C . VAL A 1 121 ? -9.893 -22.578 13.188 1.00 38.84 121 VAL A C 1
ATOM 891 O O . VAL A 1 121 ? -9.295 -22.929 12.164 1.00 38.84 121 VAL A O 1
ATOM 894 N N . ARG A 1 122 ? -9.974 -23.334 14.290 1.00 47.12 122 ARG A N 1
ATOM 895 C CA . ARG A 1 122 ? -9.540 -24.736 14.367 1.00 47.12 122 ARG A CA 1
ATOM 896 C C . ARG A 1 122 ? -10.736 -25.669 14.251 1.00 47.12 122 ARG A C 1
ATOM 898 O O . ARG A 1 122 ? -11.680 -25.573 15.032 1.00 47.12 122 ARG A O 1
ATOM 905 N N . VAL A 1 123 ? -10.667 -26.591 13.297 1.00 42.31 123 VAL A N 1
ATOM 906 C CA . VAL A 1 123 ? -11.747 -27.538 12.990 1.00 42.31 123 VAL A CA 1
ATOM 907 C C . VAL A 1 123 ? -11.268 -28.983 13.096 1.00 42.31 123 VAL A C 1
ATOM 909 O O . VAL A 1 123 ? -10.193 -29.323 12.599 1.00 42.31 123 VAL A O 1
ATOM 912 N N . ALA A 1 124 ? -12.077 -29.834 13.733 1.00 41.94 124 ALA A N 1
ATOM 913 C CA . ALA A 1 124 ? -11.752 -31.245 13.967 1.00 41.94 124 ALA A CA 1
ATOM 914 C C . ALA A 1 124 ? -11.713 -32.089 12.678 1.00 41.94 124 ALA A C 1
ATOM 916 O O . ALA A 1 124 ? -10.918 -33.019 12.560 1.00 41.94 124 ALA A O 1
ATOM 917 N N . HIS A 1 125 ? -12.546 -31.750 11.686 1.00 51.12 125 HIS A N 1
ATOM 918 C CA . HIS A 1 125 ? -12.685 -32.505 10.435 1.00 51.12 125 HIS A CA 1
ATOM 919 C C . HIS A 1 125 ? -12.555 -31.590 9.211 1.00 51.12 125 HIS A C 1
ATOM 921 O O . HIS A 1 125 ? -13.548 -31.132 8.643 1.00 51.12 125 HIS A O 1
ATOM 927 N N . PRO A 1 126 ? -11.327 -31.298 8.769 1.00 42.91 126 PRO A N 1
ATOM 928 C CA . PRO A 1 126 ? -11.094 -30.230 7.804 1.00 42.91 126 PRO A CA 1
ATOM 929 C C . PRO A 1 126 ? -11.541 -30.543 6.377 1.00 42.91 126 PRO A C 1
ATOM 931 O O . PRO A 1 126 ? -11.945 -29.640 5.649 1.00 42.91 126 PRO A O 1
ATOM 934 N N . VAL A 1 127 ? -11.535 -31.819 5.984 1.00 45.75 127 VAL A N 1
ATOM 935 C CA . VAL A 1 127 ? -12.082 -32.255 4.689 1.00 45.75 127 VAL A CA 1
ATOM 936 C C . VAL A 1 127 ? -13.595 -32.028 4.646 1.00 45.75 127 VAL A C 1
ATOM 938 O O . VAL A 1 127 ? -14.115 -31.514 3.657 1.00 45.75 127 VAL A O 1
ATOM 941 N N . VAL A 1 128 ? -14.293 -32.348 5.741 1.00 52.44 128 VAL A N 1
ATOM 942 C CA . VAL A 1 128 ? -15.732 -32.091 5.891 1.00 52.44 128 VAL A CA 1
ATOM 943 C C . VAL A 1 128 ? -15.989 -30.588 5.858 1.00 52.44 128 VAL A C 1
ATOM 945 O O . VAL A 1 128 ? -16.786 -30.133 5.047 1.00 52.44 128 VAL A O 1
ATOM 948 N N . TYR A 1 129 ? -15.239 -29.803 6.636 1.00 48.16 129 TYR A N 1
ATOM 949 C CA . TYR A 1 129 ? -15.347 -28.344 6.640 1.00 48.16 129 TYR A CA 1
ATOM 950 C C . TYR A 1 129 ? -15.168 -27.727 5.249 1.00 48.16 129 TYR A C 1
ATOM 952 O O . TYR A 1 129 ? -15.996 -26.925 4.821 1.00 48.16 129 TYR A O 1
ATOM 960 N N . PHE A 1 130 ? -14.128 -28.118 4.511 1.00 44.66 130 PHE A N 1
ATOM 961 C CA . PHE A 1 130 ? -13.866 -27.584 3.177 1.00 44.66 130 PHE A CA 1
ATOM 962 C C . PHE A 1 130 ? -14.974 -27.945 2.184 1.00 44.66 130 PHE A C 1
ATOM 964 O O . PHE A 1 130 ? -15.450 -27.079 1.447 1.00 44.66 130 PHE A O 1
ATOM 971 N N . ASN A 1 131 ? -15.421 -29.202 2.190 1.00 54.97 131 ASN A N 1
ATOM 972 C CA . ASN A 1 131 ? -16.500 -29.660 1.320 1.00 54.97 131 ASN A CA 1
ATOM 973 C C . ASN A 1 131 ? -17.817 -28.946 1.646 1.00 54.97 131 ASN A C 1
ATOM 975 O O . ASN A 1 131 ? -18.494 -28.470 0.730 1.00 54.97 131 ASN A O 1
ATOM 979 N N . THR A 1 132 ? -18.137 -28.785 2.931 1.00 55.59 132 THR A N 1
ATOM 980 C CA . THR A 1 132 ? -19.326 -28.060 3.383 1.00 55.59 132 THR A CA 1
ATOM 981 C C . THR A 1 132 ? -19.236 -26.578 3.026 1.00 55.59 132 THR A C 1
ATOM 983 O O . THR A 1 132 ? -20.160 -26.052 2.409 1.00 55.59 132 THR A O 1
ATOM 986 N N . MET A 1 133 ? -18.104 -25.912 3.274 1.00 54.84 133 MET A N 1
ATOM 987 C CA . MET A 1 133 ? -17.877 -24.513 2.894 1.00 54.84 133 MET A CA 1
ATOM 988 C C . MET A 1 133 ? -17.999 -24.308 1.379 1.00 54.84 133 MET A C 1
ATOM 990 O O . MET A 1 133 ? -18.683 -23.387 0.937 1.00 54.84 133 MET A O 1
ATOM 994 N N . GLN A 1 134 ? -17.394 -25.176 0.562 1.00 52.94 134 GLN A N 1
ATOM 995 C CA . GLN A 1 134 ? -17.530 -25.110 -0.893 1.00 52.94 134 GLN A CA 1
ATOM 996 C C . GLN A 1 134 ? -18.960 -25.380 -1.370 1.00 52.94 134 GLN A C 1
ATOM 998 O O . GLN A 1 134 ? -19.379 -24.804 -2.376 1.00 52.94 134 GLN A O 1
ATOM 1003 N N . SER A 1 135 ? -19.694 -26.281 -0.712 1.00 59.62 135 SER A N 1
ATOM 1004 C CA . SER A 1 135 ? -21.093 -26.566 -1.046 1.00 59.62 135 SER A CA 1
ATOM 1005 C C . SER A 1 135 ? -21.991 -25.375 -0.708 1.00 59.62 135 SER A C 1
ATOM 1007 O O . SER A 1 135 ? -22.731 -24.918 -1.576 1.00 59.62 135 SER A O 1
ATOM 1009 N N . ASN A 1 136 ? -21.808 -24.779 0.472 1.00 56.84 136 ASN A N 1
ATOM 1010 C CA . ASN A 1 136 ? -22.527 -23.597 0.935 1.00 56.84 136 ASN A CA 1
ATOM 1011 C C . ASN A 1 136 ? -22.201 -22.379 0.073 1.00 56.84 136 ASN A C 1
ATOM 1013 O O . ASN A 1 136 ? -23.103 -21.646 -0.315 1.00 56.84 136 ASN A O 1
ATOM 1017 N N . LEU A 1 137 ? -20.933 -22.190 -0.307 1.00 47.84 137 LEU A N 1
ATOM 1018 C CA . LEU A 1 137 ? -20.538 -21.142 -1.244 1.00 47.84 137 LEU A CA 1
ATOM 1019 C C . LEU A 1 137 ? -21.175 -21.369 -2.618 1.00 47.84 137 LEU A C 1
ATOM 1021 O O . LEU A 1 137 ? -21.679 -20.425 -3.215 1.00 47.84 137 LEU A O 1
ATOM 1025 N N . ARG A 1 138 ? -21.210 -22.608 -3.124 1.00 59.72 138 ARG A N 1
ATOM 1026 C CA . ARG A 1 138 ? -21.891 -22.934 -4.387 1.00 59.72 138 ARG A CA 1
ATOM 1027 C C . ARG A 1 138 ? -23.395 -22.683 -4.311 1.00 59.72 138 ARG A C 1
ATOM 1029 O O . ARG A 1 138 ? -23.948 -22.121 -5.252 1.00 59.72 138 ARG A O 1
ATOM 1036 N N . GLU A 1 139 ? -24.063 -23.074 -3.230 1.00 61.94 139 GLU A N 1
ATOM 1037 C CA . GLU A 1 139 ? -25.488 -22.795 -3.021 1.00 61.94 139 GLU A CA 1
ATOM 1038 C C . GLU A 1 139 ? -25.771 -21.303 -2.889 1.00 61.94 139 GLU A C 1
ATOM 1040 O O . GLU A 1 139 ? -26.699 -20.797 -3.519 1.00 61.94 139 GLU A O 1
ATOM 1045 N N . PHE A 1 140 ? -24.944 -20.587 -2.133 1.00 49.78 140 PHE A N 1
ATOM 1046 C CA . PHE A 1 140 ? -25.012 -19.141 -2.006 1.00 49.78 140 PHE A CA 1
ATOM 1047 C C . PHE A 1 140 ? -24.837 -18.475 -3.371 1.00 49.78 140 PHE A C 1
ATOM 1049 O O . PHE A 1 140 ? -25.708 -17.726 -3.792 1.00 49.78 140 PHE A O 1
ATOM 1056 N N . MET A 1 141 ? -23.805 -18.837 -4.138 1.00 54.16 141 MET A N 1
ATOM 1057 C CA . MET A 1 141 ? -23.592 -18.331 -5.498 1.00 54.16 141 MET A CA 1
ATOM 1058 C C . MET A 1 141 ? -24.754 -18.678 -6.444 1.00 54.16 141 MET A C 1
ATOM 1060 O O . MET A 1 141 ? -25.108 -17.866 -7.299 1.00 54.16 141 MET A O 1
ATOM 1064 N N . LYS A 1 142 ? -25.401 -19.842 -6.292 1.00 66.12 142 LYS A N 1
ATOM 1065 C CA . LYS A 1 142 ? -26.615 -20.202 -7.047 1.00 66.12 142 LYS A CA 1
ATOM 1066 C C . LYS A 1 142 ? -27.810 -19.329 -6.661 1.00 66.12 142 LYS A C 1
ATOM 1068 O O . LYS A 1 142 ? -28.489 -18.835 -7.561 1.00 66.12 142 LYS A O 1
ATOM 1073 N N . LYS A 1 143 ? -28.055 -19.110 -5.363 1.00 63.47 143 LYS A N 1
ATOM 1074 C CA . LYS A 1 143 ? -29.098 -18.194 -4.865 1.00 63.47 143 LYS A CA 1
ATOM 1075 C C . LYS A 1 143 ? -28.839 -16.769 -5.353 1.00 63.47 143 LYS A C 1
ATOM 1077 O O . LYS A 1 143 ? -29.721 -16.186 -5.965 1.00 63.47 143 LYS A O 1
ATOM 1082 N N . LEU A 1 144 ? -27.598 -16.293 -5.254 1.00 47.41 144 LEU A N 1
ATOM 1083 C CA . LEU A 1 144 ? -27.151 -15.007 -5.789 1.00 47.41 144 LEU A CA 1
ATOM 1084 C C . LEU A 1 144 ? -27.345 -14.885 -7.300 1.00 47.41 144 LEU A C 1
ATOM 1086 O O . LEU A 1 144 ? -27.749 -13.839 -7.789 1.00 47.41 144 LEU A O 1
ATOM 1090 N N . THR A 1 145 ? -27.081 -15.939 -8.070 1.00 59.28 145 THR A N 1
ATOM 1091 C CA . THR A 1 145 ? -27.297 -15.921 -9.526 1.00 59.28 145 THR A CA 1
ATOM 1092 C C . THR A 1 145 ? -28.792 -15.917 -9.861 1.00 59.28 145 THR A C 1
ATOM 1094 O O . THR A 1 145 ? -29.209 -15.296 -10.834 1.00 59.28 145 THR A O 1
ATOM 1097 N N . LYS A 1 146 ? -29.617 -16.593 -9.055 1.00 68.19 146 LYS A N 1
ATOM 1098 C CA . LYS A 1 146 ? -31.076 -16.629 -9.208 1.00 68.19 146 LYS A CA 1
ATOM 1099 C C . LYS A 1 146 ? -31.714 -15.285 -8.839 1.00 68.19 146 LYS A C 1
ATOM 1101 O O . LYS A 1 146 ? -32.555 -14.795 -9.584 1.00 68.19 146 LYS A O 1
ATOM 1106 N N . GLU A 1 147 ? -31.280 -14.679 -7.739 1.00 59.72 147 GLU A N 1
ATOM 1107 C CA . GLU A 1 147 ? -31.760 -13.383 -7.251 1.00 59.72 147 GLU A CA 1
ATOM 1108 C C . GLU A 1 147 ? -31.218 -12.218 -8.081 1.00 59.72 147 GLU A C 1
ATOM 1110 O O . GLU A 1 147 ? -31.978 -11.317 -8.413 1.00 59.72 147 GLU A O 1
ATOM 1115 N N . SER A 1 148 ? -29.959 -12.263 -8.532 1.00 47.59 148 SER A N 1
ATOM 1116 C CA . SER A 1 148 ? -29.433 -11.255 -9.466 1.00 47.59 148 SER A CA 1
ATOM 1117 C C . SER A 1 148 ? -30.133 -11.319 -10.824 1.00 47.59 148 SER A C 1
ATOM 1119 O O . SER A 1 148 ? -30.465 -10.276 -11.371 1.00 47.59 148 SER A O 1
ATOM 1121 N N . LYS A 1 149 ? -30.475 -12.509 -11.339 1.00 53.97 149 LYS A N 1
ATOM 1122 C CA . LYS A 1 149 ? -31.339 -12.635 -12.529 1.00 53.97 149 LYS A CA 1
ATOM 1123 C C . LYS A 1 149 ? -32.754 -12.091 -12.308 1.00 53.97 149 LYS A C 1
ATOM 1125 O O . LYS A 1 149 ? -33.356 -11.621 -13.266 1.00 53.97 149 LYS A O 1
ATOM 1130 N N . ALA A 1 150 ? -33.275 -12.143 -11.081 1.00 58.19 150 ALA A N 1
ATOM 1131 C CA . ALA A 1 150 ? -34.584 -11.585 -10.737 1.00 58.19 150 ALA A CA 1
ATOM 1132 C C . ALA A 1 150 ? -34.547 -10.059 -10.513 1.00 58.19 150 ALA A C 1
ATOM 1134 O O . ALA A 1 150 ? -35.515 -9.375 -10.823 1.00 58.19 150 ALA A O 1
ATOM 1135 N N . MET A 1 151 ? -33.431 -9.521 -10.010 1.00 47.00 151 MET A N 1
ATOM 1136 C CA . MET A 1 151 ? -33.256 -8.092 -9.716 1.0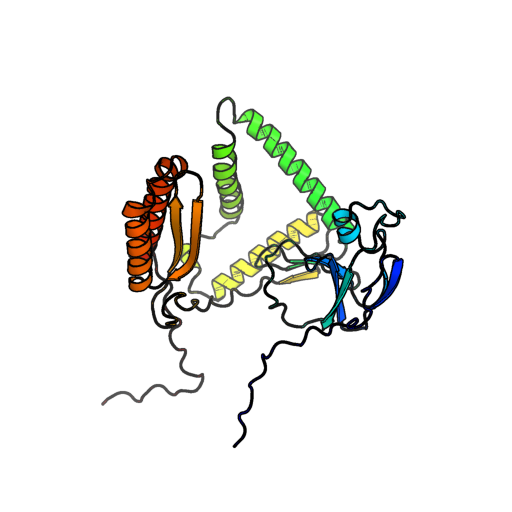0 47.00 151 MET A CA 1
ATOM 1137 C C . MET A 1 151 ? -32.642 -7.283 -10.870 1.00 47.00 151 MET A C 1
ATOM 1139 O O . MET A 1 151 ? -32.703 -6.056 -10.846 1.00 47.00 151 MET A O 1
ATOM 1143 N N . VAL A 1 152 ? -32.050 -7.929 -11.879 1.00 45.06 152 VAL A N 1
ATOM 1144 C CA . VAL A 1 152 ? -31.263 -7.264 -12.931 1.00 45.06 152 VAL A CA 1
ATOM 1145 C C . VAL A 1 152 ? -31.809 -7.581 -14.323 1.00 45.06 152 VAL A C 1
ATOM 1147 O O . VAL A 1 152 ? -31.177 -8.241 -15.147 1.00 45.06 152 VAL A O 1
ATOM 1150 N N . ALA A 1 153 ? -32.965 -7.008 -14.629 1.00 49.44 153 ALA A N 1
ATOM 1151 C CA . ALA A 1 153 ? -33.233 -6.565 -15.989 1.00 49.44 153 ALA A CA 1
ATOM 1152 C C . ALA A 1 153 ? -32.655 -5.141 -16.138 1.00 49.44 153 ALA A C 1
ATOM 1154 O O . ALA A 1 153 ? -33.308 -4.169 -15.773 1.00 49.44 153 ALA A O 1
ATOM 1155 N N . GLY A 1 154 ? -31.411 -5.008 -16.631 1.00 50.47 154 GLY A N 1
ATOM 1156 C CA . GLY A 1 154 ? -30.941 -3.744 -17.233 1.00 50.47 154 GLY A CA 1
ATOM 1157 C C . GLY A 1 154 ? -29.802 -2.935 -16.582 1.00 50.47 154 GLY A C 1
ATOM 1158 O O . GLY A 1 154 ? -29.623 -1.789 -16.980 1.00 50.47 154 GLY A O 1
ATOM 1159 N N . MET A 1 155 ? -28.993 -3.461 -15.650 1.00 46.44 155 MET A N 1
ATOM 1160 C CA . MET A 1 155 ? -27.821 -2.722 -15.114 1.00 46.44 155 MET A CA 1
ATOM 1161 C C . MET A 1 155 ? -26.454 -3.339 -15.492 1.00 46.44 155 MET A C 1
ATOM 1163 O O . MET A 1 155 ? -26.361 -4.558 -15.640 1.00 46.44 155 MET A O 1
ATOM 1167 N N . PRO A 1 156 ? -25.373 -2.533 -15.618 1.00 54.12 156 PRO A N 1
ATOM 1168 C CA . PRO A 1 156 ? -24.027 -3.016 -15.936 1.00 54.12 156 PRO A CA 1
ATOM 1169 C C . PRO A 1 156 ? -23.269 -3.607 -14.725 1.00 54.12 156 PRO A C 1
ATOM 1171 O O . PRO A 1 156 ? -23.294 -3.085 -13.609 1.00 54.12 156 PRO A O 1
ATOM 1174 N N . ILE A 1 157 ? -22.520 -4.682 -14.999 1.00 46.91 157 ILE A N 1
ATOM 1175 C CA . ILE A 1 157 ? -21.899 -5.634 -14.052 1.00 46.91 157 ILE A CA 1
ATOM 1176 C C . ILE A 1 157 ? -20.960 -4.989 -13.011 1.00 46.91 157 ILE A C 1
ATOM 1178 O O . ILE A 1 157 ? -20.887 -5.443 -11.874 1.00 46.91 157 ILE A O 1
ATOM 1182 N N . ALA A 1 158 ? -20.258 -3.904 -13.345 1.00 42.03 158 ALA A N 1
ATOM 1183 C CA . ALA A 1 158 ? -19.291 -3.285 -12.427 1.00 42.03 158 ALA A CA 1
ATOM 1184 C C . ALA A 1 158 ? -19.944 -2.488 -11.277 1.00 42.03 158 ALA A C 1
ATOM 1186 O O . ALA A 1 158 ? -19.381 -2.408 -10.183 1.00 42.03 158 ALA A O 1
ATOM 1187 N N . ALA A 1 159 ? -21.138 -1.924 -11.501 1.00 48.94 159 ALA A N 1
ATOM 1188 C CA . ALA A 1 159 ? -21.916 -1.268 -10.447 1.00 48.94 159 ALA A CA 1
ATOM 1189 C C . ALA A 1 159 ? -22.520 -2.305 -9.484 1.00 48.94 159 ALA A C 1
ATOM 1191 O O . ALA A 1 159 ? -22.582 -2.072 -8.276 1.00 48.94 159 ALA A O 1
ATOM 1192 N N . GLN A 1 160 ? -22.859 -3.487 -10.011 1.00 50.16 160 GLN A N 1
ATOM 1193 C CA . GLN A 1 160 ? -23.424 -4.597 -9.247 1.00 50.16 160 GLN A CA 1
ATOM 1194 C C . GLN A 1 160 ? -22.442 -5.123 -8.215 1.00 50.16 160 GLN A C 1
ATOM 1196 O O . GLN A 1 160 ? -22.789 -5.153 -7.045 1.00 50.16 160 GLN A O 1
ATOM 1201 N N . THR A 1 161 ? -21.205 -5.453 -8.587 1.00 43.66 161 THR A N 1
ATOM 1202 C CA . THR A 1 161 ? -20.254 -6.091 -7.659 1.00 43.66 161 THR A CA 1
ATOM 1203 C C . THR A 1 161 ? -19.926 -5.217 -6.441 1.00 43.66 161 THR A C 1
ATOM 1205 O O . THR A 1 161 ? -19.764 -5.723 -5.333 1.00 43.66 161 THR A O 1
ATOM 1208 N N . ASN A 1 162 ? -19.869 -3.893 -6.621 1.00 43.81 162 ASN A N 1
ATOM 1209 C CA . ASN A 1 162 ? -19.520 -2.944 -5.559 1.00 43.81 162 ASN A CA 1
ATOM 1210 C C . ASN A 1 162 ? -20.709 -2.636 -4.628 1.00 43.81 162 ASN A C 1
ATOM 1212 O O . ASN A 1 162 ? -20.541 -2.491 -3.416 1.00 43.81 162 ASN A O 1
ATOM 1216 N N . GLN A 1 163 ? -21.924 -2.573 -5.184 1.00 47.41 163 GLN A N 1
ATOM 1217 C CA . GLN A 1 163 ? -23.154 -2.433 -4.403 1.00 47.41 163 GLN A CA 1
ATOM 1218 C C . GLN A 1 163 ? -23.481 -3.734 -3.651 1.00 47.41 163 GLN A C 1
ATOM 1220 O O . GLN A 1 163 ? -23.932 -3.684 -2.508 1.00 47.41 163 GLN A O 1
ATOM 1225 N N . TYR A 1 164 ? -23.144 -4.887 -4.238 1.00 46.34 164 TYR A N 1
ATOM 1226 C CA . TYR A 1 164 ? -23.344 -6.197 -3.626 1.00 46.34 164 TYR A CA 1
ATOM 1227 C C . TYR A 1 164 ? -22.402 -6.462 -2.457 1.00 46.34 164 TYR A C 1
ATOM 1229 O O . TYR A 1 164 ? -22.875 -6.894 -1.414 1.00 46.34 164 TYR A O 1
ATOM 1237 N N . LEU A 1 165 ? -21.102 -6.156 -2.583 1.00 42.41 165 LEU A N 1
ATOM 1238 C CA . LEU A 1 165 ? -20.149 -6.342 -1.480 1.00 42.41 165 LEU A CA 1
ATOM 1239 C C . LEU A 1 165 ? -20.569 -5.522 -0.247 1.00 42.41 165 LEU A C 1
ATOM 1241 O O . LEU A 1 165 ? -20.510 -6.014 0.879 1.00 42.41 165 LEU A O 1
ATOM 1245 N N . LYS A 1 166 ? -21.068 -4.297 -0.479 1.00 44.22 166 LYS A N 1
ATOM 1246 C CA . LYS A 1 166 ? -21.677 -3.448 0.553 1.00 44.22 166 LYS A CA 1
ATOM 1247 C C . LYS A 1 166 ? -22.907 -4.099 1.183 1.00 44.22 166 LYS A C 1
ATOM 1249 O O . LYS A 1 166 ? -22.964 -4.164 2.402 1.00 44.22 166 LYS A O 1
ATOM 1254 N N . LEU A 1 167 ? -23.845 -4.606 0.383 1.00 41.41 167 LEU A N 1
ATOM 1255 C CA . LEU A 1 167 ? -25.068 -5.245 0.881 1.00 41.41 167 LEU A CA 1
ATOM 1256 C C . LEU A 1 167 ? -24.789 -6.537 1.656 1.00 41.41 167 LEU A C 1
ATOM 1258 O O . LEU A 1 167 ? -25.410 -6.752 2.685 1.00 41.41 167 LEU A O 1
ATOM 1262 N N . SER A 1 168 ? -23.831 -7.367 1.237 1.00 42.47 168 SER A N 1
ATOM 1263 C CA . SER A 1 168 ? -23.471 -8.591 1.968 1.00 42.47 168 SER A CA 1
ATOM 1264 C C . SER A 1 168 ? -22.771 -8.313 3.303 1.00 42.47 168 SER A C 1
ATOM 1266 O O . SER A 1 168 ? -22.985 -9.047 4.264 1.00 42.47 168 SER A O 1
ATOM 1268 N N . ILE A 1 169 ? -21.979 -7.239 3.391 1.00 41.34 169 ILE A N 1
ATOM 1269 C CA . ILE A 1 169 ? -21.364 -6.804 4.654 1.00 41.34 169 ILE A CA 1
ATOM 1270 C C . ILE A 1 169 ? -22.419 -6.144 5.555 1.00 41.34 169 ILE A C 1
ATOM 1272 O O . ILE A 1 169 ? -22.478 -6.455 6.739 1.00 41.34 169 ILE A O 1
ATOM 1276 N N . SER A 1 170 ? -23.292 -5.296 5.002 1.00 42.41 170 SER A N 1
ATOM 1277 C CA . SER A 1 170 ? -24.400 -4.675 5.737 1.00 42.41 170 SER A CA 1
ATOM 1278 C C . SER A 1 170 ? -25.408 -5.702 6.240 1.00 42.41 170 SER A C 1
ATOM 1280 O O . SER A 1 170 ? -25.752 -5.654 7.404 1.00 42.41 170 SER A O 1
ATOM 1282 N N . TYR A 1 171 ? -25.804 -6.690 5.436 1.00 41.16 171 TYR A N 1
ATOM 1283 C CA . TYR A 1 171 ? -26.738 -7.744 5.843 1.00 41.16 171 TYR A CA 1
ATOM 1284 C C . TYR A 1 171 ? -26.159 -8.640 6.947 1.00 41.16 171 TYR A C 1
ATOM 1286 O O . TYR A 1 171 ? -26.879 -9.032 7.864 1.00 41.16 171 TYR A O 1
ATOM 1294 N N . ALA A 1 172 ? -24.856 -8.940 6.901 1.00 41.34 172 ALA A N 1
ATOM 1295 C CA . ALA A 1 172 ? -24.180 -9.660 7.979 1.00 41.34 172 ALA A CA 1
ATOM 1296 C C . ALA A 1 172 ? -24.103 -8.824 9.272 1.00 41.34 172 ALA A C 1
ATOM 1298 O O . ALA A 1 172 ? -24.240 -9.371 10.360 1.00 41.34 172 ALA A O 1
ATOM 1299 N N . LEU A 1 173 ? -23.932 -7.503 9.167 1.00 38.47 173 LEU A N 1
ATOM 1300 C CA . LEU A 1 173 ? -23.871 -6.597 10.320 1.00 38.47 173 LEU A CA 1
ATOM 1301 C C . LEU A 1 173 ? -25.256 -6.221 10.879 1.00 38.47 173 LEU A C 1
ATOM 1303 O O . LEU A 1 173 ? -25.390 -6.070 12.085 1.00 38.47 173 LEU A O 1
ATOM 1307 N N . GLU A 1 174 ? -26.283 -6.097 10.036 1.00 37.53 174 GLU A N 1
ATOM 1308 C CA . GLU A 1 174 ? -27.651 -5.694 10.403 1.00 37.53 174 GLU A CA 1
ATOM 1309 C C . GLU A 1 174 ? -28.471 -6.851 10.985 1.00 37.53 174 GLU A C 1
ATOM 1311 O O . GLU A 1 174 ? -29.322 -6.620 11.839 1.00 37.53 174 GLU A O 1
ATOM 1316 N N . ASN A 1 175 ? -28.190 -8.097 10.583 1.00 40.03 175 ASN A N 1
ATOM 1317 C CA . ASN A 1 175 ? -28.800 -9.287 11.192 1.00 40.03 175 ASN A CA 1
ATOM 1318 C C . ASN A 1 175 ? -28.013 -9.824 12.396 1.00 40.03 175 ASN A C 1
ATOM 1320 O O . ASN A 1 175 ? -28.418 -10.820 12.995 1.00 40.03 175 ASN A O 1
ATOM 1324 N N . THR A 1 176 ? -26.912 -9.167 12.772 1.00 38.56 176 THR A N 1
ATOM 1325 C CA . THR A 1 176 ? -26.286 -9.364 14.082 1.00 38.56 176 THR A CA 1
ATOM 1326 C C . THR A 1 176 ? -26.911 -8.332 15.027 1.00 38.56 176 THR A C 1
ATOM 1328 O O . THR A 1 176 ? -26.692 -7.134 14.841 1.00 38.56 176 THR A O 1
ATOM 1331 N N . PRO A 1 177 ? -27.758 -8.731 15.994 1.00 39.59 177 PRO A N 1
ATOM 1332 C CA . PRO A 1 177 ? -28.460 -7.770 16.831 1.00 39.59 177 PRO A CA 1
ATOM 1333 C C . PRO A 1 177 ? -27.452 -7.008 17.696 1.00 39.59 177 PRO A C 1
ATOM 1335 O O . PRO A 1 177 ? -26.747 -7.597 18.512 1.00 39.59 177 PRO A O 1
ATOM 1338 N N . ALA A 1 178 ? -27.445 -5.687 17.496 1.00 43.47 178 ALA A N 1
ATOM 1339 C CA . ALA A 1 178 ? -26.466 -4.703 17.951 1.00 43.47 178 ALA A CA 1
ATOM 1340 C C . ALA A 1 178 ? -25.139 -4.794 17.196 1.00 43.47 178 ALA A C 1
ATOM 1342 O O . ALA A 1 178 ? -24.541 -5.857 17.175 1.00 43.47 178 ALA A O 1
ATOM 1343 N N . LEU A 1 179 ? -24.686 -3.671 16.614 1.00 42.94 179 LEU A N 1
ATOM 1344 C CA . LEU A 1 179 ? -23.294 -3.189 16.603 1.00 42.94 179 LEU A CA 1
ATOM 1345 C C . LEU A 1 179 ? -23.123 -2.025 15.606 1.00 42.94 179 LEU A C 1
ATOM 1347 O O . LEU A 1 179 ? -22.889 -2.209 14.414 1.00 42.94 179 LEU A O 1
ATOM 1351 N N . SER A 1 180 ? -23.213 -0.790 16.109 1.00 41.47 180 SER A N 1
ATOM 1352 C CA . SER A 1 180 ? -22.815 0.399 15.345 1.00 41.47 180 SER A CA 1
ATOM 1353 C C . SER A 1 180 ? -21.289 0.601 15.471 1.00 41.47 180 SER A C 1
ATOM 1355 O O . SER A 1 180 ? -20.768 0.593 16.591 1.00 41.47 180 SER A O 1
ATOM 1357 N N . PRO A 1 181 ? -20.544 0.814 14.366 1.00 42.78 181 PRO A N 1
ATOM 1358 C CA . PRO A 1 181 ? -19.080 0.958 14.373 1.00 42.78 181 PRO A CA 1
ATOM 1359 C C . PRO A 1 181 ? -18.527 2.114 15.226 1.00 42.78 181 PRO A C 1
ATOM 1361 O O . PRO A 1 181 ? -17.346 2.113 15.564 1.00 42.78 181 PRO A O 1
ATOM 1364 N N . ALA A 1 182 ? -19.356 3.098 15.589 1.00 43.41 182 ALA A N 1
ATOM 1365 C CA . ALA A 1 182 ? -18.928 4.282 16.336 1.00 43.41 182 ALA A CA 1
ATOM 1366 C C . ALA A 1 182 ? -18.802 4.052 17.858 1.00 43.41 182 ALA A C 1
ATOM 1368 O O . ALA A 1 182 ? -18.163 4.852 18.535 1.00 43.41 182 ALA A O 1
ATOM 1369 N N . ALA A 1 183 ? -19.356 2.961 18.402 1.00 43.56 183 ALA A N 1
ATOM 1370 C CA . ALA A 1 183 ? -19.358 2.682 19.845 1.00 43.56 183 ALA A CA 1
ATOM 1371 C C . ALA A 1 183 ? -18.129 1.887 20.350 1.00 43.56 183 ALA A C 1
ATOM 1373 O O . ALA A 1 183 ? -17.984 1.645 21.546 1.00 43.56 183 ALA A O 1
ATOM 1374 N N . TYR A 1 184 ? -17.235 1.464 19.454 1.00 49.47 184 TYR A N 1
ATOM 1375 C CA . TYR A 1 184 ? -16.246 0.416 19.738 1.00 49.47 184 TYR A CA 1
ATOM 1376 C C . TYR A 1 184 ? -14.952 0.866 20.421 1.00 49.47 184 TYR A C 1
ATOM 1378 O O . TYR A 1 184 ? -14.232 0.031 20.968 1.00 49.47 184 TYR A O 1
ATOM 1386 N N . SER A 1 185 ? -14.601 2.151 20.379 1.00 46.22 185 SER A N 1
ATOM 1387 C CA . SER A 1 185 ? -13.221 2.569 20.656 1.00 46.22 185 SER A CA 1
ATOM 1388 C C . SER A 1 185 ? -12.880 2.798 22.135 1.00 46.22 185 SER A C 1
ATOM 1390 O O . SER A 1 185 ? -11.808 3.328 22.403 1.00 46.22 185 SER A O 1
ATOM 1392 N N . GLY A 1 186 ? -13.744 2.439 23.096 1.00 51.34 186 GLY A N 1
ATOM 1393 C CA . GLY A 1 186 ? -13.533 2.836 24.501 1.00 51.34 186 GLY A CA 1
ATOM 1394 C C . GLY A 1 186 ? -13.825 1.809 25.596 1.00 51.34 186 GLY A C 1
ATOM 1395 O O . GLY A 1 186 ? -13.184 1.874 26.639 1.00 51.34 186 GLY A O 1
ATOM 1396 N N . ASN A 1 187 ? -14.745 0.855 25.404 1.00 62.50 187 ASN A N 1
ATOM 1397 C CA . ASN A 1 187 ? -15.178 -0.027 26.496 1.00 62.50 187 ASN A CA 1
ATOM 1398 C C . ASN A 1 187 ? -14.661 -1.473 26.311 1.00 62.50 187 ASN A C 1
ATOM 1400 O O . ASN A 1 187 ? -15.143 -2.171 25.413 1.00 62.50 187 ASN A O 1
ATOM 1404 N N . PRO A 1 188 ? -13.698 -1.947 27.128 1.00 60.97 188 PRO A N 1
ATOM 1405 C CA . PRO A 1 188 ? -13.182 -3.315 27.039 1.00 60.97 188 PRO A CA 1
ATOM 1406 C C . PRO A 1 188 ? -14.269 -4.379 27.271 1.00 60.97 188 PRO A C 1
ATOM 1408 O O . PRO A 1 188 ? -14.318 -5.347 26.520 1.00 60.97 188 PRO A O 1
ATOM 1411 N N . ALA A 1 189 ? -15.227 -4.152 28.177 1.00 67.06 189 ALA A N 1
ATOM 1412 C CA . ALA A 1 189 ? -16.320 -5.099 28.429 1.00 67.06 189 ALA A CA 1
ATOM 1413 C C . ALA A 1 189 ? -17.243 -5.275 27.209 1.00 67.06 189 ALA A C 1
ATOM 1415 O O . ALA A 1 189 ? -17.740 -6.367 26.929 1.00 67.06 189 ALA A O 1
ATOM 1416 N N . MET A 1 190 ? -17.447 -4.203 26.438 1.00 62.47 190 MET A N 1
ATOM 1417 C CA . MET A 1 190 ? -18.222 -4.267 25.199 1.00 62.47 190 MET A CA 1
ATOM 1418 C C . MET A 1 190 ? -17.447 -4.993 24.092 1.00 62.47 190 MET A C 1
ATOM 1420 O O . MET A 1 190 ? -18.044 -5.770 23.353 1.00 62.47 190 MET A O 1
ATOM 1424 N N . ARG A 1 191 ? -16.118 -4.808 24.008 1.00 59.50 191 ARG A N 1
ATOM 1425 C CA . ARG A 1 191 ? -15.256 -5.579 23.090 1.00 59.50 191 ARG A CA 1
ATOM 1426 C C . ARG A 1 191 ? -15.347 -7.083 23.369 1.00 59.50 191 ARG A C 1
ATOM 1428 O O . ARG A 1 191 ? -15.517 -7.855 22.426 1.00 59.50 191 ARG A O 1
ATOM 1435 N N . ASP A 1 192 ? -15.304 -7.484 24.636 1.00 69.19 192 ASP A N 1
ATOM 1436 C CA . ASP A 1 192 ? -15.387 -8.895 25.025 1.00 69.19 192 ASP A CA 1
ATOM 1437 C C . ASP A 1 192 ? -16.774 -9.497 24.756 1.00 69.19 192 ASP A C 1
ATOM 1439 O O . ASP A 1 192 ? -16.874 -10.601 24.224 1.00 69.19 192 ASP A O 1
ATOM 1443 N N . SER A 1 193 ? -17.854 -8.749 25.007 1.00 71.75 193 SER A N 1
ATOM 1444 C CA . SER A 1 193 ? -19.224 -9.183 24.682 1.00 71.75 193 SER A CA 1
ATOM 1445 C C . SER A 1 193 ? -19.420 -9.458 23.182 1.00 71.75 193 SER A C 1
ATOM 1447 O O . SER A 1 193 ? -19.998 -10.476 22.787 1.00 71.75 193 SER A O 1
ATOM 1449 N N . VAL A 1 194 ? -18.867 -8.596 22.326 1.00 66.62 194 VAL A N 1
ATOM 1450 C CA . VAL A 1 194 ? -18.918 -8.753 20.863 1.00 66.62 194 VAL A CA 1
ATOM 1451 C C . VAL A 1 194 ? -18.098 -9.953 20.407 1.00 66.62 194 VAL A C 1
ATOM 1453 O O . VAL A 1 194 ? -18.556 -10.730 19.570 1.00 66.62 194 VAL A O 1
ATOM 1456 N N . ARG A 1 195 ? -16.903 -10.131 20.978 1.00 65.31 195 ARG A N 1
ATOM 1457 C CA . ARG A 1 195 ? -16.036 -11.285 20.711 1.00 65.31 195 ARG A CA 1
ATOM 1458 C C . ARG A 1 195 ? -16.742 -12.595 21.060 1.00 65.31 195 ARG A C 1
ATOM 1460 O O . ARG A 1 195 ? -16.743 -13.517 20.248 1.00 65.31 195 ARG A O 1
ATOM 1467 N N . ASN A 1 196 ? -17.392 -12.646 22.222 1.00 74.81 196 ASN A N 1
ATOM 1468 C CA . ASN A 1 196 ? -18.132 -13.816 22.689 1.00 74.81 196 ASN A CA 1
ATOM 1469 C C . ASN A 1 196 ? -19.353 -14.106 21.808 1.00 74.81 196 ASN A C 1
ATOM 1471 O O . ASN A 1 196 ? -19.587 -15.256 21.447 1.00 74.81 196 ASN A O 1
ATOM 1475 N N . SER A 1 197 ? -20.084 -13.068 21.394 1.00 72.44 197 SER A N 1
ATOM 1476 C CA . SER A 1 197 ? -21.248 -13.208 20.507 1.00 72.44 197 SER A CA 1
ATOM 1477 C C . SER A 1 197 ? -20.851 -13.692 19.108 1.00 72.44 197 SER A C 1
ATOM 1479 O O . SER A 1 197 ? -21.491 -14.583 18.555 1.00 72.44 197 SER A O 1
ATOM 1481 N N . ALA A 1 198 ? -19.754 -13.163 18.554 1.00 68.81 198 ALA A N 1
ATOM 1482 C CA . ALA A 1 198 ? -19.207 -13.615 17.276 1.00 68.81 198 ALA A CA 1
ATOM 1483 C C . ALA A 1 198 ? -18.697 -15.064 17.356 1.00 68.81 198 ALA A C 1
ATOM 1485 O O . ALA A 1 198 ? -18.978 -15.861 16.465 1.00 68.81 198 ALA A O 1
ATOM 1486 N N . SER A 1 199 ? -18.003 -15.421 18.441 1.00 71.62 199 SER A N 1
ATOM 1487 C CA . SER A 1 199 ? -17.559 -16.796 18.705 1.00 71.62 199 SER A CA 1
ATOM 1488 C C . SER A 1 199 ? -18.733 -17.774 18.781 1.00 71.62 199 SER A C 1
ATOM 1490 O O . SER A 1 199 ? -18.718 -18.836 18.152 1.00 71.62 199 SER A O 1
ATOM 1492 N N . LEU A 1 200 ? -19.806 -17.389 19.476 1.00 74.81 200 LEU A N 1
ATOM 1493 C CA . LEU A 1 200 ? -21.020 -18.193 19.584 1.00 74.81 200 LEU A CA 1
ATOM 1494 C C . LEU A 1 200 ? -21.717 -18.378 18.226 1.00 74.81 200 LEU A C 1
ATOM 1496 O O . LEU A 1 200 ? -22.075 -19.495 17.868 1.00 74.81 200 LEU A O 1
ATOM 1500 N N . ALA A 1 201 ? -21.866 -17.314 17.436 1.00 71.62 201 ALA A N 1
ATOM 1501 C CA . ALA A 1 201 ? -22.486 -17.405 16.114 1.00 71.62 201 ALA A CA 1
ATOM 1502 C C . ALA A 1 201 ? -21.673 -18.291 15.151 1.00 71.62 201 ALA A C 1
ATOM 1504 O O . ALA A 1 201 ? -22.234 -19.124 14.436 1.00 71.62 201 ALA A O 1
ATOM 1505 N N . VAL A 1 202 ? -20.342 -18.152 15.157 1.00 69.25 202 VAL A N 1
ATOM 1506 C CA . VAL A 1 202 ? -19.446 -18.966 14.322 1.00 69.25 202 VAL A CA 1
ATOM 1507 C C . VAL A 1 202 ? -19.478 -20.431 14.753 1.00 69.25 202 VAL A C 1
ATOM 1509 O O . VAL A 1 202 ? -19.610 -21.309 13.903 1.00 69.25 202 VAL A O 1
ATOM 1512 N N . SER A 1 203 ? -19.417 -20.713 16.056 1.00 71.00 203 SER A N 1
ATOM 1513 C CA . SER A 1 203 ? -19.495 -22.085 16.577 1.00 71.00 203 SER A CA 1
ATOM 1514 C C . SER A 1 203 ? -20.839 -22.756 16.283 1.00 71.00 203 SER A C 1
ATOM 1516 O O . SER A 1 203 ? -20.851 -23.912 15.870 1.00 71.00 203 SER A O 1
ATOM 1518 N N . GLN A 1 204 ? -21.963 -22.042 16.400 1.00 76.56 204 GLN A N 1
ATOM 1519 C CA . GLN A 1 204 ? -23.286 -22.565 16.035 1.00 76.56 204 GLN A CA 1
ATOM 1520 C C . GLN A 1 204 ? -23.392 -22.878 14.539 1.00 76.56 204 GLN A C 1
ATOM 1522 O O . GLN A 1 204 ? -23.919 -23.925 14.158 1.00 76.56 204 GLN A O 1
ATOM 1527 N N . TRP A 1 205 ? -22.861 -22.001 13.684 1.00 77.06 205 TRP A N 1
ATOM 1528 C CA . TRP A 1 205 ? -22.815 -22.244 12.244 1.00 77.06 205 TRP A CA 1
ATOM 1529 C C . TRP A 1 205 ? -21.950 -23.467 11.897 1.00 77.06 205 TRP A C 1
ATOM 1531 O O . TRP A 1 205 ? -22.369 -24.310 11.103 1.00 77.06 205 TRP A O 1
ATOM 1541 N N . LEU A 1 206 ? -20.780 -23.606 12.533 1.00 62.31 206 LEU A N 1
ATOM 1542 C CA . LEU A 1 206 ? -19.898 -24.768 12.376 1.00 62.31 206 LEU A CA 1
ATOM 1543 C C . LEU A 1 206 ? -20.580 -26.063 12.838 1.00 62.31 206 LEU A C 1
ATOM 1545 O O . LEU A 1 206 ? -20.542 -27.061 12.118 1.00 62.31 206 LEU A O 1
ATOM 1549 N N . ALA A 1 207 ? -21.286 -26.031 13.970 1.00 73.94 207 ALA A N 1
ATOM 1550 C CA . ALA A 1 207 ? -22.041 -27.174 14.473 1.00 73.94 207 ALA A CA 1
ATOM 1551 C C . ALA A 1 207 ? -23.145 -27.612 13.492 1.00 73.94 207 ALA A C 1
ATOM 1553 O O . ALA A 1 207 ? -23.267 -28.800 13.196 1.00 73.94 207 ALA A O 1
ATOM 1554 N N . GLY A 1 208 ? -23.891 -26.665 12.910 1.00 70.56 208 GLY A N 1
ATOM 1555 C CA . GLY A 1 208 ? -24.887 -26.954 11.868 1.00 70.56 208 GLY A CA 1
ATOM 1556 C C . GLY A 1 208 ? -24.288 -27.539 10.582 1.00 70.56 208 GLY A C 1
ATOM 1557 O O . GLY A 1 208 ? -24.963 -28.263 9.854 1.00 70.56 208 GLY A O 1
ATOM 1558 N N . ALA A 1 209 ? -23.008 -27.272 10.321 1.00 62.78 209 ALA A N 1
ATOM 1559 C CA . ALA A 1 209 ? -22.237 -27.838 9.218 1.00 62.78 209 ALA A CA 1
ATOM 1560 C C . ALA A 1 209 ? -21.614 -29.216 9.533 1.00 62.78 209 ALA A C 1
ATOM 1562 O O . ALA A 1 209 ? -20.910 -29.766 8.681 1.00 62.78 209 ALA A O 1
ATOM 1563 N N . GLY A 1 210 ? -21.845 -29.770 10.732 1.00 73.88 210 GLY A N 1
ATOM 1564 C CA . GLY A 1 210 ? -21.222 -31.014 11.195 1.00 73.88 210 GLY A CA 1
ATOM 1565 C C . GLY A 1 210 ? -19.731 -30.863 11.507 1.00 73.88 210 GLY A C 1
ATOM 1566 O O . GLY A 1 210 ? -18.975 -31.829 11.417 1.00 73.88 210 GLY A O 1
ATOM 1567 N N . VAL A 1 211 ? -19.287 -29.644 11.815 1.00 68.06 211 VAL A N 1
ATOM 1568 C CA . VAL A 1 211 ? -17.886 -29.316 12.061 1.00 68.06 211 VAL A CA 1
ATOM 1569 C C . VAL A 1 211 ? -17.717 -28.884 13.511 1.00 68.06 211 VAL A C 1
ATOM 1571 O O . VAL A 1 211 ? -18.257 -27.871 13.945 1.00 68.06 211 VAL A O 1
ATOM 1574 N N . GLU A 1 212 ? -16.927 -29.641 14.262 1.00 70.19 212 GLU A N 1
ATOM 1575 C CA . GLU A 1 212 ? -16.604 -29.295 15.642 1.00 70.19 212 GLU A CA 1
ATOM 1576 C C . GLU A 1 212 ? -15.532 -28.195 15.676 1.00 70.19 212 GLU A C 1
ATOM 1578 O O . GLU A 1 212 ? -14.424 -28.352 15.143 1.00 70.19 212 GLU A O 1
ATOM 1583 N N . CYS A 1 213 ? -15.894 -27.055 16.268 1.00 61.53 213 CYS A N 1
ATOM 1584 C CA . CYS A 1 213 ? -15.010 -25.916 16.485 1.00 61.53 213 CYS A CA 1
ATOM 1585 C C . CYS A 1 213 ? -14.218 -26.135 17.775 1.00 61.53 213 CYS A C 1
ATOM 1587 O O . CYS A 1 213 ? -14.781 -26.051 18.863 1.00 61.53 213 CYS A O 1
ATOM 1589 N N . LEU A 1 214 ? -12.916 -26.389 17.664 1.00 68.00 214 LEU A N 1
ATOM 1590 C CA . LEU A 1 214 ? -12.078 -26.697 18.829 1.00 68.00 214 LEU A CA 1
ATOM 1591 C C . LEU A 1 214 ? -11.645 -25.440 19.577 1.00 68.00 214 LEU A C 1
ATOM 1593 O O . LEU A 1 214 ? -11.480 -25.452 20.790 1.00 68.00 214 LEU A O 1
ATOM 1597 N N . THR A 1 215 ? -11.389 -24.362 18.841 1.00 67.44 215 THR A N 1
ATOM 1598 C CA . THR A 1 215 ? -10.939 -23.080 19.389 1.00 67.44 215 THR A CA 1
ATOM 1599 C C . THR A 1 215 ? -11.178 -21.998 18.348 1.00 67.44 215 THR A C 1
ATOM 1601 O O . THR A 1 215 ? -10.889 -22.178 17.160 1.00 67.44 215 THR A O 1
ATOM 1604 N N . PHE A 1 216 ? -11.733 -20.882 18.808 1.00 57.00 216 PHE A N 1
ATOM 1605 C CA . PHE A 1 216 ? -11.972 -19.694 18.006 1.00 57.00 216 PHE A CA 1
ATOM 1606 C C . PHE A 1 216 ? -11.330 -18.508 18.710 1.00 57.00 216 PHE A C 1
ATOM 1608 O O . PHE A 1 216 ? -11.930 -17.873 19.578 1.00 57.00 216 PHE A O 1
ATOM 1615 N N . ASP A 1 217 ? -10.085 -18.237 18.336 1.00 58.69 217 ASP A N 1
ATOM 1616 C CA . ASP A 1 217 ? -9.361 -17.071 18.810 1.00 58.69 217 ASP A CA 1
ATOM 1617 C C . ASP A 1 217 ? -9.519 -15.956 17.773 1.00 58.69 217 ASP A C 1
ATOM 1619 O O . ASP A 1 217 ? -8.953 -15.989 16.673 1.00 58.69 217 ASP A O 1
ATOM 1623 N N . LEU A 1 218 ? -10.311 -14.941 18.129 1.00 51.94 218 LEU A N 1
ATOM 1624 C CA . LEU A 1 218 ? -10.089 -13.608 17.575 1.00 51.94 218 LEU A CA 1
ATOM 1625 C C . LEU A 1 218 ? -8.817 -13.101 18.221 1.00 51.94 218 LEU A C 1
ATOM 1627 O O . LEU A 1 218 ? -8.790 -13.026 19.443 1.00 51.94 218 LEU A O 1
ATOM 1631 N N . ASP A 1 219 ? -7.815 -12.681 17.461 1.00 44.44 219 ASP A N 1
ATOM 1632 C CA . ASP A 1 219 ? -6.771 -11.842 18.040 1.00 44.44 219 ASP A CA 1
ATOM 1633 C C . ASP A 1 219 ? -7.452 -10.633 18.693 1.00 44.44 219 ASP A C 1
ATOM 1635 O O . ASP A 1 219 ? -8.353 -10.021 18.100 1.00 44.44 219 ASP A O 1
ATOM 1639 N N . SER A 1 220 ? -7.070 -10.293 19.932 1.00 45.75 220 SER A N 1
ATOM 1640 C CA . SER A 1 220 ? -7.469 -8.994 20.467 1.00 45.75 220 SER A CA 1
ATOM 1641 C C . SER A 1 220 ? -7.005 -7.967 19.444 1.00 45.75 220 SER A C 1
ATOM 1643 O O . SER A 1 220 ? -5.918 -8.099 18.873 1.00 45.75 220 SER A O 1
ATOM 1645 N N . VAL A 1 221 ? -7.853 -6.981 19.140 1.00 44.53 221 VAL A N 1
ATOM 1646 C CA . VAL A 1 221 ? -7.424 -5.844 18.329 1.00 44.53 221 VAL A CA 1
ATOM 1647 C C . VAL A 1 221 ? -6.270 -5.231 19.109 1.00 44.53 221 VAL A C 1
ATOM 1649 O O . VAL A 1 221 ? -6.512 -4.486 20.052 1.00 44.53 221 VAL A O 1
ATOM 1652 N N . SER A 1 222 ? -5.034 -5.626 18.786 1.00 41.38 222 SER A N 1
ATOM 1653 C CA . SER A 1 222 ? -3.837 -4.972 19.287 1.00 41.38 222 SER A CA 1
ATOM 1654 C C . SER A 1 222 ? -4.079 -3.522 18.954 1.00 41.38 222 SER A C 1
ATOM 1656 O O . SER A 1 222 ? -4.300 -3.227 17.772 1.00 41.38 222 SER A O 1
ATOM 1658 N N . ASP A 1 223 ? -4.189 -2.677 19.984 1.00 45.97 223 ASP A N 1
ATOM 1659 C CA . ASP A 1 223 ? -4.464 -1.260 19.802 1.00 45.97 223 ASP A CA 1
ATOM 1660 C C . ASP A 1 223 ? -3.494 -0.811 18.722 1.00 45.97 223 ASP A C 1
ATOM 1662 O O . ASP A 1 223 ? -2.281 -0.960 18.889 1.00 45.97 223 ASP A O 1
ATOM 1666 N N . VAL A 1 224 ? -4.034 -0.470 17.546 1.00 53.16 224 VAL A N 1
ATOM 1667 C CA . VAL A 1 224 ? -3.229 -0.295 16.341 1.00 53.16 224 VAL A CA 1
ATOM 1668 C C . VAL A 1 224 ? -2.318 0.866 16.659 1.00 53.16 224 VAL A C 1
ATOM 1670 O O . VAL A 1 224 ? -2.750 2.015 16.572 1.00 53.16 224 VAL A O 1
ATOM 1673 N N . LEU A 1 225 ? -1.091 0.555 17.087 1.00 57.66 225 LEU A N 1
ATOM 1674 C CA . LEU A 1 225 ? -0.076 1.543 17.384 1.00 57.66 225 LEU A CA 1
ATOM 1675 C C . LEU A 1 225 ? -0.023 2.404 16.127 1.00 57.66 225 LEU A C 1
ATOM 1677 O O . LEU A 1 225 ? 0.238 1.873 15.040 1.00 57.66 225 LEU A O 1
ATOM 1681 N N . PRO A 1 226 ? -0.409 3.685 16.220 1.00 69.50 226 PRO A N 1
ATOM 1682 C CA . PRO A 1 226 ? -0.602 4.499 15.040 1.00 69.50 226 PRO A CA 1
ATOM 1683 C C . PRO A 1 226 ? 0.741 4.560 14.325 1.00 69.50 226 PRO A C 1
ATOM 1685 O O . PRO A 1 226 ? 1.741 5.030 14.871 1.00 69.50 226 PRO A O 1
ATOM 1688 N N . ALA A 1 227 ? 0.786 3.976 13.125 1.00 83.31 227 ALA A N 1
ATOM 1689 C CA . ALA A 1 227 ? 2.059 3.793 12.449 1.00 83.31 227 ALA A CA 1
ATOM 1690 C C . ALA A 1 227 ? 2.678 5.171 12.159 1.00 83.31 227 ALA A C 1
ATOM 1692 O O . ALA A 1 227 ? 1.945 6.078 11.745 1.00 83.31 227 ALA A O 1
ATOM 1693 N N . PRO A 1 228 ? 4.000 5.338 12.338 1.00 93.75 228 PRO A N 1
ATOM 1694 C CA . PRO A 1 228 ? 4.663 6.624 12.163 1.00 93.75 228 PRO A CA 1
ATOM 1695 C C . PRO A 1 228 ? 4.427 7.191 10.762 1.00 93.75 228 PRO A C 1
ATOM 1697 O O . PRO A 1 228 ? 4.245 6.451 9.790 1.00 93.75 228 PRO A O 1
ATOM 1700 N N . CYS A 1 229 ? 4.477 8.521 10.644 1.00 95.88 229 CYS A N 1
ATOM 1701 C CA . CYS A 1 229 ? 4.368 9.178 9.343 1.00 95.88 229 CYS A CA 1
ATOM 1702 C C . CYS A 1 229 ? 5.432 8.627 8.378 1.00 95.88 229 CYS A C 1
ATOM 1704 O O . CYS A 1 229 ? 6.623 8.661 8.681 1.00 95.88 229 CYS A O 1
ATOM 1706 N N . VAL A 1 230 ? 5.034 8.164 7.192 1.00 96.62 230 VAL A N 1
ATOM 1707 C CA . VAL A 1 230 ? 5.957 7.537 6.231 1.00 96.62 230 VAL A CA 1
ATOM 1708 C C . VAL A 1 230 ? 7.043 8.503 5.763 1.00 96.62 230 VAL A C 1
ATOM 1710 O O . VAL A 1 230 ? 8.176 8.069 5.550 1.00 96.62 230 VAL A O 1
ATOM 1713 N N . GLU A 1 231 ? 6.716 9.792 5.648 1.00 97.75 231 GLU A N 1
ATOM 1714 C CA . GLU A 1 231 ? 7.623 10.821 5.133 1.00 97.75 231 GLU A CA 1
ATOM 1715 C C . GLU A 1 231 ? 8.555 11.380 6.222 1.00 97.75 231 GLU A C 1
ATOM 1717 O O . GLU A 1 231 ? 9.765 11.381 6.038 1.00 97.75 231 GLU A O 1
ATOM 1722 N N . CYS A 1 232 ? 8.022 11.830 7.367 1.00 97.56 232 CYS A N 1
ATOM 1723 C CA . CYS A 1 232 ? 8.832 12.472 8.416 1.00 97.56 232 CYS A CA 1
ATOM 1724 C C . CYS A 1 232 ? 9.178 11.570 9.608 1.00 97.56 232 CYS A C 1
ATOM 1726 O O . CYS A 1 232 ? 9.811 12.039 10.546 1.00 97.56 232 CYS A O 1
ATOM 1728 N N . LYS A 1 233 ? 8.700 10.320 9.627 1.00 96.62 233 LYS A N 1
ATOM 1729 C CA . LYS A 1 233 ? 8.911 9.314 10.688 1.00 96.62 233 LYS A CA 1
ATOM 1730 C C . LYS A 1 233 ? 8.437 9.692 12.099 1.00 96.62 233 LYS A C 1
ATOM 1732 O O . LYS A 1 233 ? 8.621 8.917 13.028 1.00 96.62 233 LYS A O 1
ATOM 1737 N N . ALA A 1 234 ? 7.774 10.836 12.270 1.00 94.50 234 ALA A N 1
ATOM 1738 C CA . ALA A 1 234 ? 7.241 11.261 13.562 1.00 94.50 234 ALA A CA 1
ATOM 1739 C C . ALA A 1 234 ? 6.111 10.327 14.034 1.00 94.50 234 ALA A C 1
ATOM 1741 O O . ALA A 1 234 ? 5.172 10.062 13.278 1.00 94.50 234 ALA A O 1
ATOM 1742 N N . THR A 1 235 ? 6.201 9.882 15.288 1.00 91.94 235 THR A N 1
ATOM 1743 C CA . THR A 1 235 ? 5.229 9.014 15.982 1.00 91.94 235 THR A CA 1
ATOM 1744 C C . THR A 1 235 ? 4.166 9.799 16.754 1.00 91.94 235 THR A C 1
ATOM 1746 O O . THR A 1 235 ? 3.051 9.326 16.924 1.00 91.94 235 THR A O 1
ATOM 1749 N N . HIS A 1 236 ? 4.483 11.022 17.185 1.00 90.81 236 HIS A N 1
ATOM 1750 C CA . HIS A 1 236 ? 3.610 11.872 18.006 1.00 90.81 236 HIS A CA 1
ATOM 1751 C C . HIS A 1 236 ? 2.629 12.733 17.192 1.00 90.81 236 HIS A C 1
ATOM 1753 O O . HIS A 1 236 ? 1.870 13.512 17.761 1.00 90.81 236 HIS A O 1
ATOM 1759 N N . LYS A 1 237 ? 2.673 12.677 15.856 1.00 92.81 237 LYS A N 1
ATOM 1760 C CA . LYS A 1 237 ? 1.804 13.504 15.008 1.00 92.81 237 LYS A CA 1
ATOM 1761 C C . LYS A 1 237 ? 0.539 12.731 14.646 1.00 92.81 237 LYS A C 1
ATOM 1763 O O . LYS A 1 237 ? 0.644 11.547 14.340 1.00 92.81 237 LYS A O 1
ATOM 1768 N N . PRO A 1 238 ? -0.630 13.392 14.591 1.00 93.19 238 PRO A N 1
ATOM 1769 C CA . PRO A 1 238 ? -1.832 12.761 14.076 1.00 93.19 238 PRO A CA 1
ATOM 1770 C C . PRO A 1 238 ? -1.616 12.394 12.607 1.00 93.19 238 PRO A C 1
ATOM 1772 O O . PRO A 1 238 ? -1.206 13.232 11.792 1.00 93.19 238 PRO A O 1
ATOM 1775 N N . VAL A 1 239 ? -1.871 11.132 12.279 1.00 94.88 239 VAL A N 1
ATOM 1776 C CA . VAL A 1 239 ? -1.690 10.585 10.934 1.00 94.88 239 VAL A CA 1
ATOM 1777 C C . VAL A 1 239 ? -2.995 10.004 10.408 1.00 94.88 239 VAL A C 1
ATOM 1779 O O . VAL A 1 239 ? -3.842 9.532 11.167 1.00 94.88 239 VAL A O 1
ATOM 1782 N N . ALA A 1 240 ? -3.137 10.012 9.087 1.00 94.00 240 ALA A N 1
ATOM 1783 C CA . ALA A 1 240 ? -4.181 9.274 8.394 1.00 94.00 240 ALA A CA 1
ATOM 1784 C C . ALA A 1 240 ? -3.586 8.528 7.198 1.00 94.00 240 ALA A C 1
ATOM 1786 O O . ALA A 1 240 ? -2.638 8.996 6.556 1.00 94.00 240 ALA A O 1
ATOM 1787 N N . TYR A 1 241 ? -4.156 7.365 6.890 1.00 94.56 241 TYR A N 1
ATOM 1788 C CA . TYR A 1 241 ? -3.758 6.591 5.723 1.00 94.56 241 TYR A CA 1
ATOM 1789 C C . TYR A 1 241 ? -4.153 7.335 4.445 1.00 94.56 241 TYR A C 1
ATOM 1791 O O . TYR A 1 241 ? -5.302 7.747 4.270 1.00 94.56 241 TYR A O 1
ATOM 1799 N N . SER A 1 242 ? -3.201 7.539 3.542 1.00 96.06 242 SER A N 1
ATOM 1800 C CA . SER A 1 242 ? -3.417 8.212 2.262 1.00 96.06 242 SER A CA 1
ATOM 1801 C C . SER A 1 242 ? -2.591 7.546 1.164 1.00 96.06 242 SER A C 1
ATOM 1803 O O . SER A 1 242 ? -1.549 6.937 1.420 1.00 96.06 242 SER A O 1
ATOM 1805 N N . ILE A 1 243 ? -3.078 7.650 -0.072 1.00 97.25 243 ILE A N 1
ATOM 1806 C CA . ILE A 1 243 ? -2.411 7.121 -1.258 1.00 97.25 243 ILE A CA 1
ATOM 1807 C C . ILE A 1 243 ? -2.219 8.279 -2.229 1.00 97.25 243 ILE A C 1
ATOM 1809 O O . ILE A 1 243 ? -3.197 8.862 -2.688 1.00 97.25 243 ILE A O 1
ATOM 1813 N N . PHE A 1 244 ? -0.968 8.596 -2.548 1.00 98.12 244 PHE A N 1
ATOM 1814 C CA . PHE A 1 244 ? -0.627 9.635 -3.514 1.00 98.12 244 PHE A CA 1
ATOM 1815 C C . PHE A 1 244 ? 0.011 9.007 -4.745 1.00 98.12 244 PHE A C 1
ATOM 1817 O O . PHE A 1 244 ? 0.933 8.192 -4.640 1.00 98.12 244 PHE A O 1
ATOM 1824 N N . ARG A 1 245 ? -0.480 9.387 -5.923 1.00 98.19 245 ARG A N 1
ATOM 1825 C CA . ARG A 1 245 ? -0.020 8.866 -7.213 1.00 98.19 245 ARG A CA 1
ATOM 1826 C C . ARG A 1 245 ? 0.542 9.986 -8.065 1.00 98.19 245 ARG A C 1
ATOM 1828 O O . ARG A 1 245 ? -0.012 11.079 -8.111 1.00 98.19 245 ARG A O 1
ATOM 1835 N N . ARG A 1 246 ? 1.634 9.693 -8.760 1.00 97.69 246 ARG A N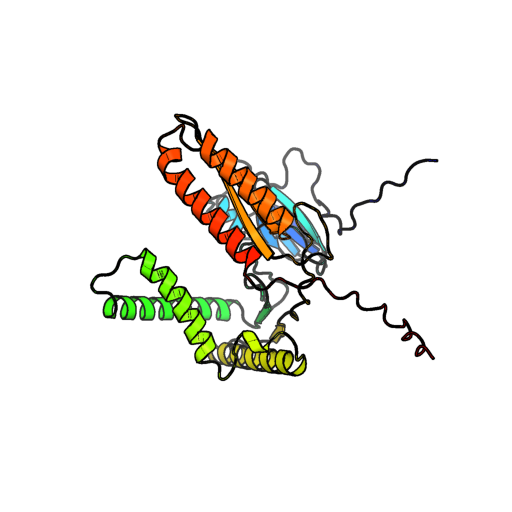 1
ATOM 1836 C CA . ARG A 1 246 ? 2.239 10.562 -9.764 1.00 97.69 246 ARG A CA 1
ATOM 1837 C C . ARG A 1 246 ? 2.369 9.784 -11.059 1.00 97.69 246 ARG A C 1
ATOM 1839 O O . ARG A 1 246 ? 2.845 8.651 -11.053 1.00 97.69 246 ARG A O 1
ATOM 1846 N N . THR A 1 247 ? 1.980 10.405 -12.163 1.00 97.06 247 THR A N 1
ATOM 1847 C CA . THR A 1 247 ? 2.220 9.878 -13.505 1.00 97.06 247 THR A CA 1
ATOM 1848 C C . THR A 1 247 ? 2.941 10.936 -14.327 1.00 97.06 247 THR A C 1
ATOM 1850 O O . THR A 1 247 ? 2.562 12.102 -14.302 1.00 97.06 247 THR A O 1
ATOM 1853 N N . ILE A 1 248 ? 3.999 10.537 -15.020 1.00 97.00 248 ILE A N 1
ATOM 1854 C CA . ILE A 1 248 ? 4.674 11.352 -16.028 1.00 97.00 248 ILE A CA 1
ATOM 1855 C C . ILE A 1 248 ? 4.463 10.625 -17.344 1.00 97.00 248 ILE A C 1
ATOM 1857 O O . ILE A 1 248 ? 4.813 9.448 -17.461 1.00 97.00 248 ILE A O 1
ATOM 1861 N N . SER A 1 249 ? 3.844 11.307 -18.295 1.00 95.56 249 SER A N 1
ATOM 1862 C CA . SER A 1 249 ? 3.501 10.727 -19.588 1.00 95.56 249 SER A CA 1
ATOM 1863 C C . SER A 1 249 ? 4.334 11.424 -20.643 1.00 95.56 249 SER A C 1
ATOM 1865 O O . SER A 1 249 ? 4.192 12.623 -20.837 1.00 95.56 249 SER A O 1
ATOM 1867 N N . LEU A 1 250 ? 5.207 10.671 -21.299 1.00 93.38 250 LEU A N 1
ATOM 1868 C CA . LEU A 1 250 ? 5.833 11.055 -22.558 1.00 93.38 250 LEU A CA 1
ATOM 1869 C C . LEU A 1 250 ? 4.919 10.605 -23.708 1.00 93.38 250 LEU A C 1
ATOM 1871 O O . LEU A 1 250 ? 3.966 9.858 -23.480 1.00 93.38 250 LEU A O 1
ATOM 1875 N N . LEU A 1 251 ? 5.234 11.006 -24.943 1.00 92.06 251 LEU A N 1
ATOM 1876 C CA . LEU A 1 251 ? 4.460 10.661 -26.147 1.00 92.06 251 LEU A CA 1
ATOM 1877 C C . LEU A 1 251 ? 4.035 9.1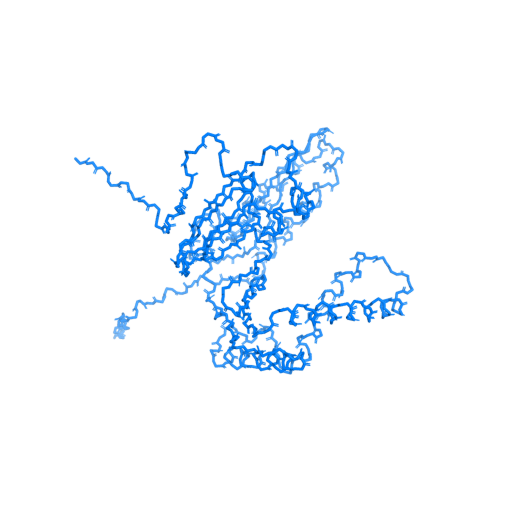78 -26.210 1.00 92.06 251 LEU A C 1
ATOM 1879 O O . LEU A 1 251 ? 2.877 8.899 -26.510 1.00 92.06 251 LEU A O 1
ATOM 1883 N N . TYR A 1 252 ? 4.932 8.246 -25.854 1.00 90.56 252 TYR A N 1
ATOM 1884 C CA . TYR A 1 252 ? 4.680 6.794 -25.917 1.00 90.56 252 TYR A CA 1
ATOM 1885 C C . TYR A 1 252 ? 4.966 6.018 -24.623 1.00 90.56 252 TYR A C 1
ATOM 1887 O O . TYR A 1 252 ? 4.653 4.833 -24.536 1.00 90.56 252 TYR A O 1
ATOM 1895 N N . VAL A 1 253 ? 5.566 6.650 -23.609 1.00 93.44 253 VAL A N 1
ATOM 1896 C CA . VAL A 1 253 ? 6.017 5.968 -22.383 1.00 93.44 253 VAL A CA 1
ATOM 1897 C C . VAL A 1 253 ? 5.413 6.635 -21.158 1.00 93.44 253 VAL A C 1
ATOM 1899 O O . VAL A 1 253 ? 5.301 7.857 -21.087 1.00 93.44 253 VAL A O 1
ATOM 1902 N N . ARG A 1 254 ? 5.046 5.825 -20.164 1.00 95.00 254 ARG A N 1
ATOM 1903 C CA . ARG A 1 254 ? 4.488 6.283 -18.893 1.00 95.00 254 ARG A CA 1
ATOM 1904 C C . ARG A 1 254 ? 5.373 5.852 -17.731 1.00 95.00 254 ARG A C 1
ATOM 1906 O O . ARG A 1 254 ? 5.629 4.665 -17.555 1.00 95.00 254 ARG A O 1
ATOM 1913 N N . TYR A 1 255 ? 5.715 6.803 -16.868 1.00 96.56 255 TYR A N 1
ATOM 1914 C CA . TYR A 1 255 ? 6.353 6.543 -15.581 1.00 96.56 255 TYR A CA 1
ATOM 1915 C C . TYR A 1 255 ? 5.360 6.795 -14.450 1.00 96.56 255 TYR A C 1
ATOM 1917 O O . TYR A 1 255 ? 4.891 7.916 -14.250 1.00 96.56 255 TYR A O 1
ATOM 1925 N N . GLY A 1 256 ? 5.025 5.740 -13.709 1.00 95.94 256 GLY A N 1
ATOM 1926 C CA . GLY A 1 256 ? 4.145 5.804 -12.546 1.00 95.94 256 GLY A CA 1
ATOM 1927 C C . GLY A 1 256 ? 4.931 5.676 -11.246 1.00 95.94 256 GLY A C 1
ATOM 1928 O O . GLY A 1 256 ? 5.763 4.785 -11.115 1.00 95.94 256 GLY A O 1
ATOM 1929 N N . VAL A 1 257 ? 4.644 6.539 -10.272 1.00 97.50 257 VAL A N 1
ATOM 1930 C CA . VAL A 1 257 ? 5.137 6.409 -8.894 1.00 97.50 257 VAL A CA 1
ATOM 1931 C C . VAL A 1 257 ? 3.948 6.485 -7.946 1.00 97.50 257 VAL A C 1
ATOM 1933 O O . VAL A 1 257 ? 3.073 7.337 -8.100 1.00 97.50 257 VAL A O 1
ATOM 1936 N N . GLU A 1 258 ? 3.917 5.602 -6.955 1.00 97.25 258 GLU A N 1
ATOM 1937 C CA . GLU A 1 258 ? 2.871 5.559 -5.937 1.00 97.25 258 GLU A CA 1
ATOM 1938 C C . GLU A 1 258 ? 3.505 5.570 -4.542 1.00 97.25 258 GLU A C 1
ATOM 1940 O O . GLU A 1 258 ? 4.390 4.770 -4.245 1.00 97.25 258 GLU A O 1
ATOM 1945 N N . LYS A 1 259 ? 3.037 6.478 -3.681 1.00 97.75 259 LYS A N 1
ATOM 1946 C CA . LYS A 1 259 ? 3.383 6.531 -2.258 1.00 97.75 259 LYS A CA 1
ATOM 1947 C C . LYS A 1 259 ? 2.140 6.192 -1.435 1.00 97.75 259 LYS A C 1
ATOM 1949 O O . LYS A 1 259 ? 1.121 6.874 -1.531 1.00 97.75 259 LYS A O 1
ATOM 1954 N N . LYS A 1 260 ? 2.234 5.139 -0.622 1.00 96.00 260 LYS A N 1
ATOM 1955 C CA . LYS A 1 260 ? 1.162 4.629 0.249 1.00 96.00 260 LYS A CA 1
ATOM 1956 C C . LYS A 1 260 ? 1.614 4.648 1.702 1.00 96.00 260 LYS A C 1
ATOM 1958 O O . LYS A 1 260 ? 2.753 4.288 1.987 1.00 96.00 260 LYS A O 1
ATOM 1963 N N . GLY A 1 261 ? 0.706 5.000 2.607 1.00 94.69 261 GLY A N 1
ATOM 1964 C CA . GLY A 1 261 ? 0.896 4.816 4.044 1.00 94.69 261 GLY A CA 1
ATOM 1965 C C . GLY A 1 261 ? 0.271 5.921 4.881 1.00 94.69 261 GLY A C 1
ATOM 1966 O O . GLY A 1 261 ? -0.600 6.653 4.415 1.00 94.69 261 GLY A O 1
ATOM 1967 N N . ASN A 1 262 ? 0.710 6.021 6.131 1.00 95.25 262 ASN A N 1
ATOM 1968 C CA . ASN A 1 262 ? 0.228 7.021 7.075 1.00 95.25 262 ASN A CA 1
ATOM 1969 C C . ASN A 1 262 ? 0.990 8.333 6.888 1.00 95.25 262 ASN A C 1
ATOM 1971 O O . ASN A 1 262 ? 2.218 8.359 6.952 1.00 95.25 262 ASN A O 1
ATOM 1975 N N . PHE A 1 263 ? 0.269 9.428 6.664 1.00 96.50 263 PHE A N 1
ATOM 1976 C CA . PHE A 1 263 ? 0.851 10.759 6.504 1.00 96.50 263 PHE A CA 1
ATOM 1977 C C . PHE A 1 263 ? 0.276 11.707 7.547 1.00 96.50 263 PHE A C 1
ATOM 1979 O O . PHE A 1 263 ? -0.940 11.753 7.743 1.00 96.50 263 PHE A O 1
ATOM 1986 N N . CYS A 1 264 ? 1.144 12.501 8.175 1.00 97.19 264 CYS A N 1
ATOM 1987 C CA . CYS A 1 264 ? 0.700 13.683 8.903 1.00 97.19 264 CYS A CA 1
ATOM 1988 C C . CYS A 1 264 ? 0.284 14.772 7.903 1.00 97.19 264 CYS A C 1
ATOM 1990 O O . CYS A 1 264 ? 0.790 14.816 6.778 1.00 97.19 264 CYS A O 1
ATOM 1992 N N . LEU A 1 265 ? -0.612 15.669 8.315 1.00 97.44 265 LEU A N 1
ATOM 1993 C CA . LEU A 1 265 ? -1.175 16.706 7.445 1.00 97.44 265 LEU A CA 1
ATOM 1994 C C . LEU A 1 265 ? -0.135 17.529 6.648 1.00 97.44 265 LEU A C 1
ATOM 1996 O O . LEU A 1 265 ? -0.310 17.652 5.435 1.00 97.44 265 LEU A O 1
ATOM 2000 N N . PRO A 1 266 ? 0.966 18.048 7.239 1.00 98.06 266 PRO A N 1
ATOM 2001 C CA . PRO A 1 266 ? 1.943 18.822 6.468 1.00 98.06 266 PRO A CA 1
ATOM 2002 C C . PRO A 1 266 ? 2.692 17.967 5.435 1.00 98.06 266 PRO A C 1
ATOM 2004 O O . PRO A 1 266 ? 2.962 18.429 4.327 1.00 98.06 266 PRO A O 1
ATOM 2007 N N . CYS A 1 267 ? 2.988 16.701 5.750 1.00 98.31 267 CYS A N 1
ATOM 2008 C CA . CYS A 1 267 ? 3.601 15.783 4.789 1.00 98.31 267 CYS A CA 1
ATOM 2009 C C . CYS A 1 267 ? 2.627 15.407 3.669 1.00 98.31 267 CYS A C 1
ATOM 2011 O O . CYS A 1 267 ? 3.029 15.373 2.509 1.00 98.31 267 CYS A O 1
ATOM 2013 N N . ALA A 1 268 ? 1.353 15.175 3.994 1.00 98.00 268 ALA A N 1
ATOM 2014 C CA . ALA A 1 268 ? 0.304 14.931 3.010 1.00 98.00 268 ALA A CA 1
ATOM 2015 C C . ALA A 1 268 ? 0.139 16.125 2.056 1.00 98.00 268 ALA A C 1
ATOM 2017 O O . ALA A 1 268 ? 0.100 15.927 0.845 1.00 98.00 268 ALA A O 1
ATOM 2018 N N . ALA A 1 269 ? 0.121 17.357 2.582 1.00 98.31 269 ALA A N 1
ATOM 2019 C CA . ALA A 1 269 ? 0.064 18.583 1.784 1.00 98.31 269 ALA A CA 1
ATOM 2020 C C . ALA A 1 269 ? 1.267 18.697 0.838 1.00 98.31 269 ALA A C 1
ATOM 2022 O O . ALA A 1 269 ? 1.091 18.868 -0.366 1.00 98.31 269 ALA A O 1
ATOM 2023 N N . LYS A 1 270 ? 2.488 18.528 1.367 1.00 98.38 270 LYS A N 1
ATOM 2024 C CA . LYS A 1 270 ? 3.732 18.598 0.587 1.00 98.38 270 LYS A CA 1
ATOM 2025 C C . LYS A 1 270 ? 3.758 17.566 -0.543 1.00 98.38 270 LYS A C 1
ATOM 2027 O O . LYS A 1 270 ? 4.068 17.916 -1.678 1.00 98.38 270 LYS A O 1
ATOM 2032 N N . VAL A 1 271 ? 3.435 16.304 -0.244 1.00 98.25 271 VAL A N 1
ATOM 2033 C CA . VAL A 1 271 ? 3.445 15.216 -1.237 1.00 98.25 271 VAL A CA 1
ATOM 2034 C C . VAL A 1 271 ? 2.343 15.413 -2.278 1.00 98.25 271 VAL A C 1
ATOM 2036 O O . VAL A 1 271 ? 2.626 15.304 -3.470 1.00 98.25 271 VAL A O 1
ATOM 2039 N N . SER A 1 272 ? 1.120 15.743 -1.851 1.00 98.19 272 SER A N 1
ATOM 2040 C CA . SER A 1 272 ? -0.011 15.993 -2.752 1.00 98.19 272 SER A CA 1
ATOM 2041 C C . SER A 1 272 ? 0.277 17.157 -3.701 1.00 98.19 272 SER A C 1
ATOM 2043 O O . SER A 1 272 ? 0.154 17.006 -4.915 1.00 98.19 272 SER A O 1
ATOM 2045 N N . LEU A 1 273 ? 0.752 18.290 -3.168 1.00 98.25 273 LEU A N 1
ATOM 2046 C CA . LEU A 1 273 ? 1.071 19.475 -3.961 1.00 98.25 273 LEU A CA 1
ATOM 2047 C C . LEU A 1 273 ? 2.215 19.200 -4.937 1.00 98.25 273 LEU A C 1
ATOM 2049 O O . LEU A 1 273 ? 2.080 19.495 -6.119 1.00 98.25 273 LEU A O 1
ATOM 2053 N N . PHE A 1 274 ? 3.300 18.562 -4.489 1.00 98.44 274 PHE A N 1
ATOM 2054 C CA . PHE A 1 274 ? 4.406 18.200 -5.377 1.00 98.44 274 PHE A CA 1
ATOM 2055 C C . PHE A 1 274 ? 3.953 17.261 -6.506 1.00 98.44 274 PHE A C 1
ATOM 2057 O O . PHE A 1 274 ? 4.300 17.478 -7.666 1.00 98.44 274 PHE A O 1
ATOM 2064 N N . TYR A 1 275 ? 3.153 16.233 -6.204 1.00 98.31 275 TYR A N 1
ATOM 2065 C CA . TYR A 1 275 ? 2.664 15.301 -7.224 1.00 98.31 275 TYR A CA 1
ATOM 2066 C C . TYR A 1 275 ? 1.692 15.968 -8.192 1.00 98.31 275 TYR A C 1
ATOM 2068 O O . TYR A 1 275 ? 1.806 15.743 -9.395 1.00 98.31 275 TYR A O 1
ATOM 2076 N N . ASN A 1 276 ? 0.789 16.812 -7.698 1.00 98.19 276 ASN A N 1
ATOM 2077 C CA . ASN A 1 276 ? -0.154 17.540 -8.538 1.00 98.19 276 ASN A CA 1
ATOM 2078 C C . ASN A 1 276 ? 0.554 18.558 -9.433 1.00 98.19 276 ASN A C 1
ATOM 2080 O O . ASN A 1 276 ? 0.255 18.593 -10.618 1.00 98.19 276 ASN A O 1
ATOM 2084 N N . VAL A 1 277 ? 1.536 19.309 -8.922 1.00 98.38 277 VAL A N 1
ATOM 2085 C CA . VAL A 1 277 ? 2.335 20.247 -9.733 1.00 98.38 277 VAL A CA 1
ATOM 2086 C C . VAL A 1 277 ? 3.103 19.501 -10.823 1.00 98.38 277 VAL A C 1
ATOM 2088 O O . VAL A 1 277 ? 3.034 19.881 -11.989 1.00 98.38 277 VAL A O 1
ATOM 2091 N N . VAL A 1 278 ? 3.773 18.392 -10.486 1.00 97.88 278 VAL A N 1
ATOM 2092 C CA . VAL A 1 278 ? 4.492 17.595 -11.493 1.00 97.88 278 VAL A CA 1
ATOM 2093 C C . VAL A 1 278 ? 3.535 17.008 -12.532 1.00 97.88 278 VAL A C 1
ATOM 2095 O O . VAL A 1 278 ? 3.867 17.004 -13.709 1.00 97.88 278 VAL A O 1
ATOM 2098 N N . MET A 1 279 ? 2.349 16.533 -12.146 1.00 97.44 279 MET A N 1
ATOM 2099 C CA . MET A 1 279 ? 1.357 16.044 -13.113 1.00 97.44 279 MET A CA 1
ATOM 2100 C C . MET A 1 279 ? 0.744 17.172 -13.947 1.00 97.44 279 MET A C 1
ATOM 2102 O O . MET A 1 279 ? 0.443 16.961 -15.114 1.00 97.44 279 MET A O 1
ATOM 2106 N N . LEU A 1 280 ? 0.592 18.370 -13.389 1.00 97.31 280 LEU A N 1
ATOM 2107 C CA . LEU A 1 280 ? 0.048 19.517 -14.107 1.00 97.31 280 LEU A CA 1
ATOM 2108 C C . LEU A 1 280 ? 1.033 20.061 -15.152 1.00 97.31 280 LEU A C 1
ATOM 2110 O O . LEU A 1 280 ? 0.595 20.562 -16.178 1.00 97.31 280 LEU A O 1
ATOM 2114 N N . ILE A 1 281 ? 2.342 19.912 -14.931 1.00 97.31 281 ILE A N 1
ATOM 2115 C CA . ILE A 1 281 ? 3.380 20.314 -15.894 1.00 97.31 281 ILE A CA 1
ATOM 2116 C C . ILE A 1 281 ? 3.732 19.160 -16.843 1.00 97.31 281 ILE A C 1
ATOM 2118 O O . ILE A 1 281 ? 3.803 19.344 -18.054 1.00 97.31 281 ILE A O 1
ATOM 2122 N N . CYS A 1 282 ? 3.947 17.953 -16.314 1.00 97.19 282 CYS A N 1
ATOM 2123 C CA . CYS A 1 282 ? 4.515 16.814 -17.046 1.00 97.19 282 CYS A CA 1
ATOM 2124 C C . CYS A 1 282 ? 3.505 15.699 -17.371 1.00 97.19 282 CYS A C 1
ATOM 2126 O O . CYS A 1 282 ? 3.872 14.688 -17.970 1.00 97.19 282 CYS A O 1
ATOM 2128 N N . GLY A 1 283 ? 2.246 15.828 -16.956 1.00 94.19 283 GLY A N 1
ATOM 2129 C CA . GLY A 1 283 ? 1.232 14.793 -17.153 1.00 94.19 283 GLY A CA 1
ATOM 2130 C C . GLY A 1 283 ? 0.605 14.794 -18.543 1.00 94.19 283 GLY A C 1
ATOM 2131 O O . GLY A 1 283 ? 0.079 13.760 -18.936 1.00 94.19 283 GLY A O 1
ATOM 2132 N N . TRP A 1 284 ? 0.687 15.899 -19.291 1.00 95.88 284 TRP A N 1
ATOM 2133 C CA . TRP A 1 284 ? -0.095 16.115 -20.520 1.00 95.88 284 TRP A CA 1
ATOM 2134 C C . TRP A 1 284 ? 0.652 15.833 -21.830 1.00 95.88 284 TRP A C 1
ATOM 2136 O O . TRP A 1 284 ? 0.041 15.887 -22.890 1.00 95.88 284 TRP A O 1
ATOM 2146 N N . TRP A 1 285 ? 1.949 15.507 -21.791 1.00 94.75 285 TRP A N 1
ATOM 2147 C CA . TRP A 1 285 ? 2.776 15.369 -23.004 1.00 94.75 285 TRP A CA 1
ATOM 2148 C C . TRP A 1 285 ? 2.503 14.101 -23.834 1.00 94.75 285 TRP A C 1
ATOM 2150 O O . TRP A 1 285 ? 3.152 13.884 -24.853 1.00 94.75 285 TRP A O 1
ATOM 2160 N N . GLY A 1 286 ? 1.560 13.249 -23.426 1.00 93.00 286 GLY A N 1
ATOM 2161 C CA . GLY A 1 286 ? 1.173 12.048 -24.166 1.00 93.00 286 GLY A CA 1
ATOM 2162 C C . GLY A 1 286 ? -0.329 11.791 -24.094 1.00 93.00 286 GLY A C 1
ATOM 2163 O O . GLY A 1 286 ? -0.993 12.215 -23.147 1.00 93.00 286 GLY A O 1
ATOM 2164 N N . TYR A 1 287 ? -0.858 11.038 -25.063 1.00 93.69 287 TYR A N 1
ATOM 2165 C CA . TYR A 1 287 ? -2.294 10.733 -25.167 1.00 93.69 287 TYR A CA 1
ATOM 2166 C C . TYR A 1 287 ? -2.856 10.069 -23.899 1.00 93.69 287 TYR A C 1
ATOM 2168 O O . TYR A 1 287 ? -3.885 10.479 -23.369 1.00 93.69 287 TYR A O 1
ATOM 2176 N N . ILE A 1 288 ? -2.126 9.094 -23.344 1.00 93.19 288 ILE A N 1
ATOM 2177 C CA . ILE A 1 288 ? -2.489 8.421 -22.083 1.00 93.19 288 ILE A CA 1
ATOM 2178 C C . ILE A 1 288 ? -2.539 9.423 -20.920 1.00 93.19 288 ILE A C 1
ATOM 2180 O O . ILE A 1 288 ? -3.376 9.326 -20.020 1.00 93.19 288 ILE A O 1
ATOM 2184 N N . GLY A 1 289 ? -1.626 10.390 -20.937 1.00 93.06 289 GLY A N 1
ATOM 2185 C CA . GLY A 1 289 ? -1.497 11.413 -19.917 1.00 93.06 289 GLY A CA 1
ATOM 2186 C C . GLY A 1 289 ? -2.676 12.372 -19.863 1.00 93.06 289 GLY A C 1
ATOM 2187 O O . GLY A 1 289 ? -3.134 12.694 -18.770 1.00 93.06 289 GLY A O 1
ATOM 2188 N N . LEU A 1 290 ? -3.228 12.723 -21.026 1.00 95.19 290 LEU A N 1
ATOM 2189 C CA . LEU A 1 290 ? -4.385 13.611 -21.147 1.00 95.19 290 LEU A CA 1
ATOM 2190 C C . LEU A 1 290 ? -5.611 13.079 -20.384 1.00 95.19 290 LEU A C 1
ATOM 2192 O O . LEU A 1 290 ? -6.364 13.860 -19.809 1.00 95.19 290 LEU A O 1
ATOM 2196 N N . VAL A 1 291 ? -5.763 11.752 -20.299 1.00 95.69 291 VAL A N 1
ATOM 2197 C CA . VAL A 1 291 ? -6.846 11.098 -19.545 1.00 95.69 291 VAL A CA 1
ATOM 2198 C C . VAL A 1 291 ? -6.441 10.773 -18.103 1.00 95.69 291 VAL A C 1
ATOM 2200 O O . VAL A 1 291 ? -7.212 11.005 -17.174 1.00 95.69 291 VAL A O 1
ATOM 2203 N N . LEU A 1 292 ? -5.239 10.232 -17.867 1.00 96.00 292 LEU A N 1
ATOM 2204 C CA . LEU A 1 292 ? -4.850 9.768 -16.526 1.00 96.00 292 LEU A CA 1
ATOM 2205 C C . LEU A 1 292 ? -4.443 10.891 -15.565 1.00 96.00 292 LEU A C 1
ATOM 2207 O O . LEU A 1 292 ? -4.704 10.777 -14.365 1.00 96.00 292 LEU A O 1
ATOM 2211 N N . ALA A 1 293 ? -3.801 11.954 -16.055 1.00 96.88 293 ALA A N 1
ATOM 2212 C CA . ALA A 1 293 ? -3.372 13.072 -15.219 1.00 96.88 293 ALA A CA 1
ATOM 2213 C C . ALA A 1 293 ? -4.542 13.735 -14.464 1.00 96.88 293 ALA A C 1
ATOM 2215 O O . ALA A 1 293 ? -4.438 13.834 -13.238 1.00 96.88 293 ALA A O 1
ATOM 2216 N N . PRO A 1 294 ? -5.679 14.107 -15.098 1.00 97.56 294 PRO A N 1
ATOM 2217 C CA . PRO A 1 294 ? -6.795 14.709 -14.366 1.00 97.56 294 PRO A CA 1
ATOM 2218 C C . PRO A 1 294 ? -7.400 13.751 -13.330 1.00 97.56 294 PRO A C 1
ATOM 2220 O O . PRO A 1 294 ? -7.683 14.165 -12.206 1.00 97.56 294 PRO A O 1
ATOM 2223 N N . VAL A 1 295 ? -7.511 12.454 -13.643 1.00 97.62 295 VAL A N 1
ATOM 2224 C CA . VAL A 1 295 ? -8.008 11.442 -12.691 1.00 97.62 295 VAL A CA 1
ATOM 2225 C C . VAL A 1 295 ? -7.112 11.361 -11.451 1.00 97.62 295 VAL A C 1
ATOM 2227 O O . VAL A 1 295 ? -7.606 11.296 -10.321 1.00 97.62 295 VAL A O 1
ATOM 2230 N N . TYR A 1 296 ? -5.790 11.382 -11.631 1.00 97.50 296 TYR A N 1
ATOM 2231 C CA . TYR A 1 296 ? -4.846 11.317 -10.513 1.00 97.50 296 TYR A CA 1
ATOM 2232 C C . TYR A 1 296 ? -4.805 12.612 -9.706 1.00 97.50 296 TYR A C 1
ATOM 2234 O O . TYR A 1 296 ? -4.728 12.533 -8.480 1.00 97.50 296 TYR A O 1
ATOM 2242 N N . ILE A 1 297 ? -4.931 13.775 -10.351 1.00 98.12 297 ILE A N 1
ATOM 2243 C CA . ILE A 1 297 ? -5.062 15.063 -9.657 1.00 98.12 297 ILE A CA 1
ATOM 2244 C C . ILE A 1 297 ? -6.296 15.038 -8.745 1.00 98.12 297 ILE A C 1
ATOM 2246 O O . ILE A 1 297 ? -6.172 15.294 -7.548 1.00 98.12 297 ILE A O 1
ATOM 2250 N N . ILE A 1 298 ? -7.461 14.633 -9.265 1.00 98.06 298 ILE A N 1
ATOM 2251 C CA . ILE A 1 298 ? -8.705 14.530 -8.481 1.00 98.06 298 ILE A CA 1
ATOM 2252 C C . ILE A 1 298 ? -8.538 13.542 -7.320 1.00 98.06 298 ILE A C 1
ATOM 2254 O O . ILE A 1 298 ? -8.894 13.848 -6.183 1.00 98.06 298 ILE A O 1
ATOM 2258 N N . THR A 1 299 ? -7.948 12.373 -7.579 1.00 97.25 299 THR A N 1
ATOM 2259 C CA . THR A 1 299 ? -7.754 11.334 -6.556 1.00 97.25 299 THR A CA 1
ATOM 2260 C C . THR A 1 299 ? -6.805 11.795 -5.443 1.00 97.25 299 THR A C 1
ATOM 2262 O O . THR A 1 299 ? -7.084 11.580 -4.262 1.00 97.25 299 THR A O 1
ATOM 2265 N N . ASN A 1 300 ? -5.703 12.469 -5.785 1.00 97.88 300 ASN A N 1
ATOM 2266 C CA . ASN A 1 300 ? -4.774 13.033 -4.805 1.00 97.88 300 ASN A CA 1
ATOM 2267 C C . ASN A 1 300 ? -5.431 14.149 -3.983 1.00 97.88 300 ASN A C 1
ATOM 2269 O O . ASN A 1 300 ? -5.259 14.184 -2.764 1.00 97.88 300 ASN A O 1
ATOM 2273 N N . CYS A 1 301 ? -6.216 15.025 -4.623 1.00 98.19 301 CYS A N 1
ATOM 2274 C CA . CYS A 1 301 ? -6.996 16.056 -3.938 1.00 98.19 301 CYS A CA 1
ATOM 2275 C C . CYS A 1 301 ? -8.008 15.441 -2.966 1.00 98.19 301 CYS A C 1
ATOM 2277 O O . CYS A 1 301 ? -8.088 15.880 -1.822 1.00 98.19 301 CYS A O 1
ATOM 2279 N N . TYR A 1 302 ? -8.716 14.383 -3.372 1.00 98.06 302 TYR A N 1
ATOM 2280 C CA . TYR A 1 302 ? -9.632 13.648 -2.499 1.00 98.06 302 TYR A CA 1
ATOM 2281 C C . TYR A 1 302 ? -8.912 13.052 -1.283 1.00 98.06 302 TYR A C 1
ATOM 2283 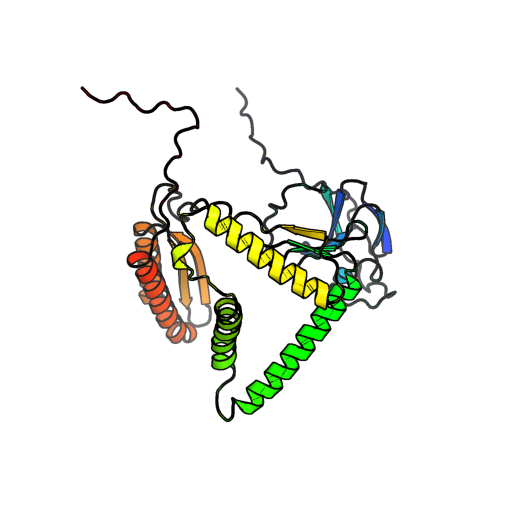O O . TYR A 1 302 ? -9.358 13.236 -0.152 1.00 98.06 302 TYR A O 1
ATOM 2291 N N . HIS A 1 303 ? -7.776 12.374 -1.479 1.00 96.69 303 HIS A N 1
ATOM 2292 C CA . HIS A 1 303 ? -7.007 11.809 -0.366 1.00 96.69 303 HIS A CA 1
ATOM 2293 C C . HIS A 1 303 ? -6.447 12.885 0.566 1.00 96.69 303 HIS A C 1
ATOM 2295 O O . HIS A 1 303 ? -6.465 12.703 1.783 1.00 96.69 303 HIS A O 1
ATOM 2301 N N . PHE A 1 304 ? -5.996 14.010 0.013 1.00 97.88 304 PHE A N 1
ATOM 2302 C CA . PHE A 1 304 ? -5.564 15.154 0.802 1.00 97.88 304 PHE A CA 1
ATOM 2303 C C . PHE A 1 304 ? -6.716 15.734 1.628 1.00 97.88 304 PHE A C 1
ATOM 2305 O O . PHE A 1 304 ? -6.573 15.881 2.839 1.00 97.88 304 PHE A O 1
ATOM 2312 N N . LEU A 1 305 ? -7.872 15.987 1.010 1.00 97.62 305 LEU A N 1
ATOM 2313 C CA . LEU A 1 305 ? -9.040 16.547 1.688 1.00 97.62 305 LEU A CA 1
ATOM 2314 C C . LEU A 1 305 ? -9.577 15.595 2.762 1.00 97.62 305 LEU A C 1
ATOM 2316 O O . LEU A 1 305 ? -9.884 16.023 3.871 1.00 97.62 305 LEU A O 1
ATOM 2320 N N . LYS A 1 306 ? -9.599 14.289 2.480 1.00 95.50 306 LYS A N 1
ATOM 2321 C CA . LYS A 1 306 ? -9.938 13.253 3.461 1.00 95.50 306 LYS A CA 1
ATOM 2322 C C . LYS A 1 306 ? -8.975 13.249 4.651 1.00 95.50 306 LYS A C 1
ATOM 2324 O O . LYS A 1 306 ? -9.419 13.052 5.772 1.00 95.50 306 LYS A O 1
ATOM 2329 N N . ASN A 1 307 ? -7.677 13.460 4.437 1.00 94.94 307 ASN A N 1
ATOM 2330 C CA . ASN A 1 307 ? -6.697 13.558 5.526 1.00 94.94 307 ASN A CA 1
ATOM 2331 C C . ASN A 1 307 ? -6.846 14.881 6.310 1.00 94.94 307 ASN A C 1
ATOM 2333 O O . ASN A 1 307 ? -6.707 14.917 7.532 1.00 94.94 307 ASN A O 1
ATOM 2337 N N . ALA A 1 308 ? -7.179 15.972 5.617 1.00 96.88 308 ALA A N 1
ATOM 2338 C CA . ALA A 1 308 ? -7.391 17.282 6.223 1.00 96.88 308 ALA A CA 1
ATOM 2339 C C . ALA A 1 308 ? -8.644 17.329 7.113 1.00 96.88 308 ALA A C 1
ATOM 2341 O O . ALA A 1 308 ? -8.554 17.817 8.241 1.00 96.88 308 ALA A O 1
ATOM 2342 N N . LEU A 1 309 ? -9.768 16.807 6.611 1.00 96.88 309 LEU A N 1
ATOM 2343 C CA . LEU A 1 309 ? -11.092 16.886 7.241 1.00 96.88 309 LEU A CA 1
ATOM 2344 C C . LEU A 1 309 ? -11.486 15.632 8.032 1.00 96.88 309 LEU A C 1
ATOM 2346 O O . LEU A 1 309 ? -12.389 15.689 8.860 1.00 96.88 309 LEU A O 1
ATOM 2350 N N . GLY A 1 310 ? -10.868 14.486 7.750 1.00 91.69 310 GLY A N 1
ATOM 2351 C CA . GLY A 1 310 ? -11.245 13.212 8.352 1.00 91.69 310 GLY A CA 1
ATOM 2352 C C . GLY A 1 310 ? -10.760 13.049 9.795 1.00 91.69 310 GLY A C 1
ATOM 2353 O O . GLY A 1 310 ? -9.834 13.744 10.229 1.00 91.69 310 GLY A O 1
ATOM 2354 N N . PRO A 1 311 ? -11.349 12.093 10.538 1.00 86.06 311 PRO A N 1
ATOM 2355 C CA . PRO A 1 311 ? -10.872 11.732 11.863 1.00 86.06 311 PRO A CA 1
ATOM 2356 C C . PRO A 1 311 ? -9.418 11.274 11.770 1.00 86.06 311 PRO A C 1
ATOM 2358 O O . PRO A 1 311 ? -9.056 10.436 10.938 1.00 86.06 311 PRO A O 1
ATOM 2361 N N . LYS A 1 312 ? -8.574 11.853 12.620 1.00 84.50 312 LYS A N 1
ATOM 2362 C CA . LYS A 1 312 ? -7.150 11.535 12.672 1.00 84.50 312 LYS A CA 1
ATOM 2363 C C . LYS A 1 312 ? -6.928 10.533 13.790 1.00 84.50 312 LYS A C 1
ATOM 2365 O O . LYS A 1 312 ? -7.453 10.720 14.886 1.00 84.50 312 LYS A O 1
ATOM 2370 N N . ALA A 1 313 ? -6.138 9.497 13.523 1.00 80.75 313 ALA A N 1
ATOM 2371 C CA . ALA A 1 313 ? -5.679 8.631 14.596 1.00 80.75 313 ALA A CA 1
ATOM 2372 C C . ALA A 1 313 ? -4.823 9.485 15.538 1.00 80.75 313 ALA A C 1
ATOM 2374 O O . ALA A 1 313 ? -3.843 10.101 15.100 1.00 80.75 313 ALA A O 1
ATOM 2375 N N . GLN A 1 314 ? -5.237 9.586 16.802 1.00 75.88 314 GLN A N 1
ATOM 2376 C CA . GLN A 1 314 ? -4.414 10.233 17.811 1.00 75.88 314 GLN A CA 1
ATOM 2377 C C . GLN A 1 314 ? -3.154 9.384 18.024 1.00 75.88 314 GLN A C 1
ATOM 2379 O O . GLN A 1 314 ? -3.235 8.154 17.955 1.00 75.88 314 GLN A O 1
ATOM 2384 N N . PRO A 1 315 ? -1.985 10.015 18.233 1.00 77.44 315 PRO A N 1
ATOM 2385 C CA . PRO A 1 315 ? -0.810 9.285 18.689 1.00 77.44 315 PRO A CA 1
ATOM 2386 C C . PRO A 1 315 ? -1.167 8.530 19.978 1.00 77.44 315 PRO A C 1
ATOM 2388 O O . PRO A 1 315 ? -2.041 8.992 20.721 1.00 77.44 315 PRO A O 1
ATOM 2391 N N . PRO A 1 316 ? -0.517 7.390 20.267 1.00 72.00 316 PRO A N 1
ATOM 2392 C CA . PRO A 1 316 ? -0.762 6.730 21.531 1.00 72.00 316 PRO A CA 1
ATOM 2393 C C . PRO A 1 316 ? -0.316 7.723 22.605 1.00 72.00 316 PRO A C 1
ATOM 2395 O O . PRO A 1 316 ? 0.810 8.230 22.555 1.00 72.00 316 PRO A O 1
ATOM 2398 N N . VAL A 1 317 ? -1.217 8.070 23.525 1.00 75.88 317 VAL A N 1
ATOM 2399 C CA . VAL A 1 317 ? -0.822 8.846 24.702 1.00 75.88 317 VAL A CA 1
ATOM 2400 C C . VAL A 1 317 ? 0.316 8.053 25.339 1.00 75.88 317 VAL A C 1
ATOM 2402 O O . VAL A 1 317 ? 0.144 6.842 25.501 1.00 75.88 317 VAL A O 1
ATOM 2405 N N . PRO A 1 318 ? 1.485 8.663 25.617 1.00 74.19 318 PRO A N 1
ATOM 2406 C CA . PRO A 1 318 ? 2.560 7.966 26.300 1.00 74.19 318 PRO A CA 1
ATOM 2407 C C . PRO A 1 318 ? 1.971 7.395 27.583 1.00 74.19 318 PRO A C 1
ATOM 2409 O O . PRO A 1 318 ? 1.641 8.144 28.502 1.00 74.19 318 PRO A O 1
ATOM 2412 N N . VAL A 1 319 ? 1.741 6.083 27.610 1.00 75.75 319 VAL A N 1
ATOM 2413 C CA . VAL A 1 319 ? 1.302 5.418 28.826 1.00 75.75 319 VAL A CA 1
ATOM 2414 C C . VAL A 1 319 ? 2.500 5.560 29.740 1.00 75.75 319 VAL A C 1
ATOM 2416 O O . VAL A 1 319 ? 3.570 5.026 29.437 1.00 75.75 319 VAL A O 1
ATOM 2419 N N . ALA A 1 320 ? 2.355 6.385 30.780 1.00 77.12 320 ALA A N 1
ATOM 2420 C CA . ALA A 1 320 ? 3.390 6.523 31.786 1.00 77.12 320 ALA A CA 1
ATOM 2421 C C . ALA A 1 320 ? 3.795 5.101 32.205 1.00 77.12 320 ALA A C 1
ATOM 2423 O O . ALA A 1 320 ? 2.903 4.259 32.371 1.00 77.12 320 ALA A O 1
ATOM 2424 N N . PRO A 1 321 ? 5.102 4.790 32.284 1.00 77.75 321 PRO A N 1
ATOM 2425 C CA . PRO A 1 321 ? 5.541 3.444 32.625 1.00 77.75 321 PRO A CA 1
ATOM 2426 C C . PRO A 1 321 ? 4.805 3.022 33.894 1.00 77.75 321 PRO A C 1
ATOM 2428 O O . PRO A 1 321 ? 4.722 3.813 34.835 1.00 77.75 321 PRO A O 1
ATOM 2431 N N . ALA A 1 322 ? 4.200 1.833 33.881 1.00 71.69 322 ALA A N 1
ATOM 2432 C CA . ALA A 1 322 ? 3.417 1.332 35.002 1.00 71.69 322 ALA A CA 1
ATOM 2433 C C . ALA A 1 322 ? 4.285 1.394 36.274 1.00 71.69 322 ALA A C 1
ATOM 2435 O O . ALA A 1 322 ? 5.227 0.621 36.413 1.00 71.69 322 ALA A O 1
ATOM 2436 N N . GLY A 1 323 ? 4.031 2.382 37.141 1.00 77.94 323 GLY A N 1
ATOM 2437 C CA . GLY A 1 323 ? 4.872 2.695 38.304 1.00 77.94 323 GLY A CA 1
ATOM 2438 C C . GLY A 1 323 ? 5.357 4.148 38.418 1.00 77.94 323 GLY A C 1
ATOM 2439 O O . GLY A 1 323 ? 5.886 4.514 39.465 1.00 77.94 323 GLY A O 1
ATOM 2440 N N . ALA A 1 324 ? 5.169 5.004 37.408 1.00 71.88 324 ALA A N 1
ATOM 2441 C CA . ALA A 1 324 ? 5.377 6.443 37.575 1.00 71.88 324 ALA A CA 1
ATOM 2442 C C . ALA A 1 324 ? 4.267 7.017 38.471 1.00 71.88 324 ALA A C 1
ATOM 2444 O O . ALA A 1 324 ? 3.109 7.110 38.062 1.00 71.88 324 ALA A O 1
ATOM 2445 N N . TRP A 1 325 ? 4.622 7.362 39.710 1.00 76.81 325 TRP A N 1
ATOM 2446 C CA . TRP A 1 325 ? 3.715 8.003 40.659 1.00 76.81 325 TRP A CA 1
ATOM 2447 C C . TRP A 1 325 ? 3.172 9.316 40.078 1.00 76.81 325 TRP A C 1
ATOM 2449 O O . TRP A 1 325 ? 3.936 10.053 39.442 1.00 76.81 325 TRP A O 1
ATOM 2459 N N . PRO A 1 326 ? 1.876 9.630 40.272 1.00 78.50 326 PRO A N 1
ATOM 2460 C CA . PRO A 1 326 ? 1.351 10.929 39.881 1.00 78.50 326 PRO A CA 1
ATOM 2461 C C . PRO A 1 326 ? 2.160 12.030 40.584 1.00 78.50 326 PRO A C 1
ATOM 2463 O O . PRO A 1 326 ? 2.533 11.852 41.750 1.00 78.50 326 PRO A O 1
ATOM 2466 N N . PRO A 1 327 ? 2.468 13.149 39.904 1.00 79.19 327 PRO A N 1
ATOM 2467 C CA . PRO A 1 327 ? 3.152 14.255 40.555 1.00 79.19 327 PRO A CA 1
ATOM 2468 C C . PRO A 1 327 ? 2.320 14.729 41.761 1.00 79.19 327 PRO A C 1
ATOM 2470 O O . PRO A 1 327 ? 1.087 14.733 41.678 1.00 79.19 327 PRO A O 1
ATOM 2473 N N . PRO A 1 328 ? 2.961 15.103 42.884 1.00 84.62 328 PRO A N 1
ATOM 2474 C CA . PRO A 1 328 ? 2.244 15.633 44.037 1.00 84.62 328 PRO A CA 1
ATOM 2475 C C . PRO A 1 328 ? 1.448 16.886 43.629 1.00 84.62 328 PRO A C 1
ATOM 2477 O O . PRO A 1 328 ? 1.898 17.629 42.751 1.00 84.62 328 PRO A O 1
ATOM 2480 N N . PRO A 1 329 ? 0.268 17.128 44.229 1.00 84.06 329 PRO A N 1
ATOM 2481 C CA . PRO A 1 329 ? -0.534 18.305 43.918 1.00 84.06 329 PRO A CA 1
ATOM 2482 C C . PRO A 1 329 ? 0.284 19.574 44.185 1.00 84.06 329 PRO A C 1
ATOM 2484 O O . PRO A 1 329 ? 0.904 19.706 45.240 1.00 84.06 329 PRO A O 1
ATOM 2487 N N . SER A 1 330 ? 0.307 20.492 43.217 1.00 81.62 330 SER A N 1
ATOM 2488 C CA . SER A 1 330 ? 0.901 21.816 43.401 1.00 81.62 330 SER A CA 1
ATOM 2489 C C . SER A 1 330 ? 0.087 22.580 44.444 1.00 81.62 330 SER A C 1
ATOM 2491 O O . SER A 1 330 ? -1.102 22.817 44.220 1.00 81.62 330 SER A O 1
ATOM 2493 N N . VAL A 1 331 ? 0.728 22.901 45.570 1.00 76.44 331 VAL A N 1
ATOM 2494 C CA . VAL A 1 331 ? 0.198 23.758 46.644 1.00 76.44 331 VAL A CA 1
ATOM 2495 C C . VAL A 1 331 ? 0.264 25.219 46.224 1.00 76.44 331 VAL A C 1
ATOM 2497 O O . VAL A 1 331 ? 1.297 25.597 45.624 1.00 76.44 331 VAL A O 1
#

Sequence (331 aa):
MLQENTAPTGPPLITLHATAANGFQYGAPFSVPEGWVGLITLKNEATDCVGAGQYVADAATLPQLALKARLKPGEQPRKPLALSLYLMPWGAPANISWKADPIAVSAGAHLTYQLSGRSSVRVAHPVVYFNTMQSNLREFMKKLTKESKAMVAGMPIAAQTNQYLKLSISYALENTPALSPAAYSGNPAMRDSVRNSASLAVSQWLAGAGVECLTFDLDSVSDVLPAPCVECKATHKPVAYSIFRRTISLLYVRYGVEKKGNFCLPCAAKVSLFYNVVMLICGWWGYIGLVLAPVYIITNCYHFLKNALGPKAQPPVPVAPAGAWPPPPSV

Foldseek 3Di:
DDDDDDDDPADDFPFPDDDDPQADWQFDKDFDAAQKKKFKDFPPHTFDIDHGDIDTNFCVGGVSCCVVLVHDHVGDRPDTTHMTITIDGRPGPPPDDDDDDWDFDDDDQWTWTDDPDWKIWIWNDVVLVVVLVVVVVVVVVVVVVVVCVVVDPDDDDVVVVVVVVVVVVCVVQVVLPDDDPVVPDDDPVVVVVVVVSVVVVVQVVCVVSVIHTPDMDGDDPPPPQQQAAPPPRDLQAFWDWFKAKAWFDAADDIDIDIDTDIHHLVRLVVRLVVRLVCLVVGQCNYPVSVPVSVVRNVRSVVRNVCGVPPDTDGRPDPPDPVPPDDPPDDD